Protein AF-A0A1Q9XPS4-F1 (afdb_monomer)

Solvent-accessible surface area (backbone atoms only — not comparable to full-atom values): 9742 Å² total; per-residue (Å²): 92,77,34,88,41,60,41,79,47,79,34,98,46,66,41,80,42,56,38,43,53,39,39,18,59,27,31,36,39,37,37,18,36,33,31,39,36,25,44,34,78,48,79,47,77,49,79,46,79,50,78,50,75,53,72,49,79,46,71,54,66,88,87,29,50,34,50,26,52,31,42,37,44,34,42,39,38,40,40,34,38,44,46,43,71,39,42,15,32,40,38,14,57,30,29,33,38,40,41,13,63,34,35,28,38,36,26,15,20,37,40,38,13,52,28,33,29,40,39,38,12,47,28,36,28,37,36,24,38,32,80,29,61,28,43,36,44,36,42,36,42,36,42,33,44,35,44,33,42,36,42,37,100,91,47,80,47,77,50,76,50,76,48,78,49,78,50,78,47,82,45,83,45,82,46,72,38,53,17,38,40,40,24,64,72,41,74,48,76,46,45,63,69,46,79,47,78,45,58,56,50,80,77

Radius of gyration: 30.26 Å; Cα contacts (8 Å, |Δi|>4): 617; chains: 1; bounding box: 64×31×82 Å

Nearest PDB structures (foldseek):
  7nyd-assembly1_E  TM=3.235E-01  e=6.445E-03  Homo sapiens
  7nyc-assembly1_E  TM=3.481E-01  e=3.492E-02  Homo sapiens
  8b0g-assembly1_C  TM=3.475E-01  e=5.659E-02  Homo sapiens
  8b0f-assembly1_C  TM=3.022E-01  e=5.939E-02  Homo sapiens
  8b6w-assembly1_A  TM=1.934E-01  e=2.614E-02  Pseudomonas monteilii

Sequence (203 aa):
MQAGNDINLDAGNDVQVRGAQFQSGRDINVSGRDIVLDVARGEQSYDSQQSQGKGGIVGGTSGGFKVGIGGSRGVAGEEGSQGTASAAVLNAERDVNLNARNDLNLIGTQVQAGRDIDLNAGNDLKISAAQNASESESTRRSGGGEVGFTFGSEGVGVYVSVNVGKGDLEREGQRQQEAYLYAGDRLNFTSGRDTAISGAQLS

Structure (mmCIF, N/CA/C/O backbone):
data_AF-A0A1Q9XPS4-F1
#
_entry.id   AF-A0A1Q9XPS4-F1
#
loop_
_atom_site.group_PDB
_atom_site.id
_atom_site.type_symbol
_atom_site.label_atom_id
_atom_site.label_alt_id
_atom_site.label_comp_id
_atom_site.label_asym_id
_atom_site.label_entity_id
_atom_site.label_seq_id
_atom_site.pdbx_PDB_ins_code
_atom_site.Cartn_x
_atom_site.Cartn_y
_atom_site.Cartn_z
_atom_site.occupancy
_atom_site.B_iso_or_equiv
_atom_site.auth_seq_id
_atom_site.auth_comp_id
_atom_site.auth_asym_id
_atom_site.auth_atom_id
_atom_site.pdbx_PDB_model_num
ATOM 1 N N . MET A 1 1 ? 1.184 -13.083 13.353 1.00 70.94 1 MET A N 1
ATOM 2 C CA . MET A 1 1 ? 0.540 -13.338 14.662 1.00 70.94 1 MET A CA 1
ATOM 3 C C . MET A 1 1 ? -0.620 -14.284 14.413 1.00 70.94 1 MET A C 1
ATOM 5 O O . MET A 1 1 ? -1.387 -14.035 13.493 1.00 70.94 1 MET A O 1
ATOM 9 N N . GLN A 1 2 ? -0.705 -15.374 15.174 1.00 71.88 2 GLN A N 1
ATOM 10 C CA . GLN A 1 2 ? -1.739 -16.394 15.011 1.00 71.88 2 GLN A CA 1
ATOM 11 C C . GLN A 1 2 ? -2.476 -16.576 16.338 1.00 71.88 2 GLN A C 1
ATOM 13 O O . GLN A 1 2 ? -1.828 -16.739 17.372 1.00 71.88 2 GLN A O 1
ATOM 18 N N . ALA A 1 3 ? -3.806 -16.530 16.310 1.00 76.50 3 ALA A N 1
ATOM 19 C CA . ALA A 1 3 ? -4.652 -16.747 17.479 1.00 76.50 3 ALA A CA 1
ATOM 20 C C . ALA A 1 3 ? -5.593 -17.934 17.247 1.00 76.50 3 ALA A C 1
ATOM 22 O O . ALA A 1 3 ? -6.172 -18.074 16.173 1.00 76.50 3 ALA A O 1
ATOM 23 N N . GLY A 1 4 ? -5.771 -18.776 18.271 1.00 77.06 4 GLY A N 1
ATOM 24 C CA . GLY A 1 4 ? -6.662 -19.941 18.197 1.00 77.06 4 GLY A CA 1
ATOM 25 C C . GLY A 1 4 ? -8.158 -19.600 18.184 1.00 77.06 4 GLY A C 1
ATOM 26 O O . GLY A 1 4 ? -8.957 -20.438 17.797 1.00 77.06 4 GLY A O 1
ATOM 27 N N . ASN A 1 5 ? -8.529 -18.383 18.593 1.00 90.38 5 ASN A N 1
ATOM 28 C CA . ASN A 1 5 ? -9.889 -17.850 18.495 1.00 90.38 5 ASN A CA 1
ATOM 29 C C . ASN A 1 5 ? -9.815 -16.496 17.786 1.00 90.38 5 ASN A C 1
ATOM 31 O O . ASN A 1 5 ? -9.554 -16.477 16.591 1.00 90.38 5 ASN A O 1
ATOM 35 N N . ASP A 1 6 ? -9.923 -15.378 18.502 1.00 95.06 6 ASP A N 1
ATOM 36 C CA . ASP A 1 6 ? -9.984 -14.045 17.891 1.00 95.06 6 ASP A CA 1
ATOM 37 C C . ASP A 1 6 ? -8.653 -13.291 17.973 1.00 95.06 6 ASP A C 1
ATOM 39 O O . ASP A 1 6 ? -7.859 -13.494 18.898 1.00 95.06 6 ASP A O 1
ATOM 43 N N . ILE A 1 7 ? -8.445 -12.361 17.043 1.00 95.19 7 ILE A N 1
ATOM 44 C CA . ILE A 1 7 ? -7.455 -11.286 17.165 1.00 95.19 7 ILE A CA 1
ATOM 45 C C . ILE A 1 7 ? -8.219 -9.983 17.386 1.00 95.19 7 ILE A C 1
ATOM 47 O O . ILE A 1 7 ? -8.958 -9.553 16.509 1.00 95.19 7 ILE A O 1
ATOM 51 N N . ASN A 1 8 ? -8.006 -9.337 18.533 1.00 94.44 8 ASN A N 1
ATOM 52 C CA . ASN A 1 8 ? -8.605 -8.042 18.855 1.00 94.44 8 ASN A CA 1
ATOM 53 C C . ASN A 1 8 ? -7.502 -6.988 18.997 1.00 94.44 8 ASN A C 1
ATOM 55 O O . ASN A 1 8 ? -6.626 -7.111 19.854 1.00 94.44 8 ASN A O 1
ATOM 59 N N . LEU A 1 9 ? -7.550 -5.960 18.157 1.00 92.56 9 LEU A N 1
ATOM 60 C CA . LEU A 1 9 ? -6.645 -4.815 18.158 1.00 92.56 9 LEU A CA 1
ATOM 61 C C . LEU A 1 9 ? -7.475 -3.562 18.422 1.00 92.56 9 LEU A C 1
ATOM 63 O O . LEU A 1 9 ? -8.128 -3.060 17.517 1.00 92.56 9 LEU A O 1
ATOM 67 N N . ASP A 1 10 ? -7.458 -3.066 19.654 1.00 93.19 10 ASP A N 1
ATOM 68 C CA . ASP A 1 10 ? -8.134 -1.822 20.027 1.00 93.19 10 ASP A CA 1
ATOM 69 C C . ASP A 1 10 ? -7.090 -0.761 20.378 1.00 93.19 10 ASP A C 1
ATOM 71 O O . ASP A 1 10 ? -6.380 -0.870 21.384 1.00 93.19 10 ASP A O 1
ATOM 75 N N . ALA A 1 11 ? -6.955 0.244 19.514 1.00 89.31 11 ALA A N 1
ATOM 76 C CA . ALA A 1 11 ? -6.085 1.384 19.738 1.00 89.31 11 ALA A CA 1
ATOM 77 C C . ALA A 1 11 ? -6.917 2.634 20.045 1.00 89.31 11 ALA A C 1
ATOM 79 O O . ALA A 1 11 ? -7.723 3.095 19.241 1.00 89.31 11 ALA A O 1
ATOM 80 N N . GLY A 1 12 ? -6.630 3.285 21.177 1.00 85.12 12 GLY A N 1
ATOM 81 C CA . GLY A 1 12 ? -7.214 4.595 21.492 1.00 85.12 12 GLY A CA 1
ATO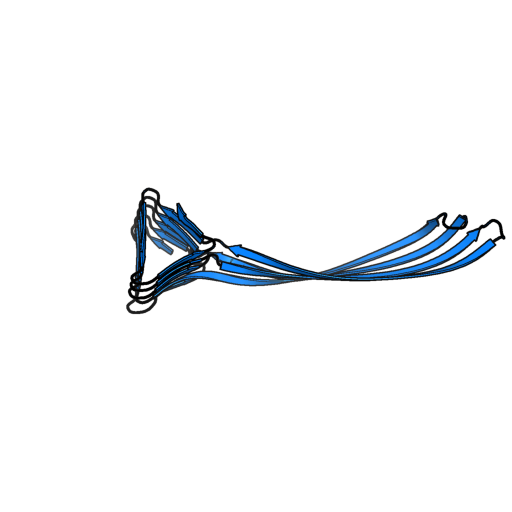M 82 C C . GLY A 1 12 ? -6.825 5.703 20.496 1.00 85.12 12 GLY A C 1
ATOM 83 O O . GLY A 1 12 ? -7.512 6.723 20.427 1.00 85.12 12 GLY A O 1
ATOM 84 N N . ASN A 1 13 ? -5.758 5.487 19.718 1.00 93.31 13 ASN A N 1
ATOM 85 C CA . ASN A 1 13 ? -5.297 6.326 18.609 1.00 93.31 13 ASN A CA 1
ATOM 86 C C . ASN A 1 13 ? -5.281 5.491 17.322 1.00 93.31 13 ASN A C 1
ATOM 88 O O . ASN A 1 13 ? -6.320 4.973 16.947 1.00 93.31 13 ASN A O 1
ATOM 92 N N . ASP A 1 14 ? -4.139 5.326 16.663 1.00 96.25 14 ASP A N 1
ATOM 93 C CA . ASP A 1 14 ? -4.086 4.800 15.297 1.00 96.25 14 ASP A CA 1
ATOM 94 C C . ASP A 1 14 ? -3.606 3.350 15.268 1.00 96.25 14 ASP A C 1
ATOM 96 O O . ASP A 1 14 ? -2.754 2.948 16.065 1.00 96.25 14 ASP A O 1
ATOM 100 N N . VAL A 1 15 ? -4.118 2.577 14.314 1.00 96.12 15 VAL A N 1
ATOM 101 C CA . VAL A 1 15 ? -3.622 1.238 13.994 1.00 96.12 15 VAL A CA 1
ATOM 102 C C . VAL A 1 15 ? -2.895 1.298 12.660 1.00 96.12 15 VAL A C 1
ATOM 104 O O . VAL A 1 15 ? -3.481 1.649 11.639 1.00 96.12 15 VAL A O 1
ATOM 107 N N . GLN A 1 16 ? -1.620 0.911 12.650 1.00 94.25 16 GLN A N 1
ATOM 108 C CA . GLN A 1 16 ? -0.841 0.778 11.424 1.00 94.25 16 GLN A CA 1
ATOM 109 C C . GLN A 1 16 ? -0.259 -0.628 11.309 1.00 94.25 16 GLN A C 1
ATOM 111 O O . GLN A 1 16 ? 0.465 -1.094 12.187 1.00 94.25 16 GLN A O 1
ATOM 116 N N . VAL A 1 17 ? -0.561 -1.289 10.196 1.00 93.06 17 VAL A N 1
ATOM 117 C CA . VAL A 1 17 ? -0.143 -2.656 9.892 1.00 93.06 17 VAL A CA 1
ATOM 118 C C . VAL A 1 17 ? 0.586 -2.633 8.559 1.00 93.06 17 VAL A C 1
ATOM 120 O O . VAL A 1 17 ? 0.008 -2.248 7.549 1.00 93.06 17 VAL A O 1
ATOM 123 N N . ARG A 1 18 ? 1.859 -3.038 8.538 1.00 92.44 18 ARG A N 1
ATOM 124 C CA . ARG A 1 18 ? 2.667 -3.068 7.310 1.00 92.44 18 ARG A CA 1
ATOM 125 C C . ARG A 1 18 ? 3.300 -4.429 7.117 1.00 92.44 18 ARG A C 1
ATOM 127 O O . ARG A 1 18 ? 4.057 -4.859 7.982 1.00 92.44 18 ARG A O 1
ATOM 134 N N . GLY A 1 19 ? 2.970 -5.105 6.017 1.00 88.94 19 GLY A N 1
ATOM 135 C CA . GLY A 1 19 ? 3.521 -6.426 5.679 1.00 88.94 19 GLY A CA 1
ATOM 136 C C . GLY A 1 19 ? 3.351 -7.509 6.751 1.00 88.94 19 GLY A C 1
ATOM 137 O O . GLY A 1 19 ? 4.033 -8.531 6.711 1.00 88.94 19 GLY A O 1
ATOM 138 N N . ALA A 1 20 ? 2.481 -7.281 7.737 1.00 92.62 20 ALA A N 1
ATOM 139 C CA . ALA A 1 20 ? 2.226 -8.222 8.812 1.00 92.62 20 ALA A CA 1
ATOM 140 C C . ALA A 1 20 ? 1.111 -9.185 8.412 1.00 92.62 20 ALA A C 1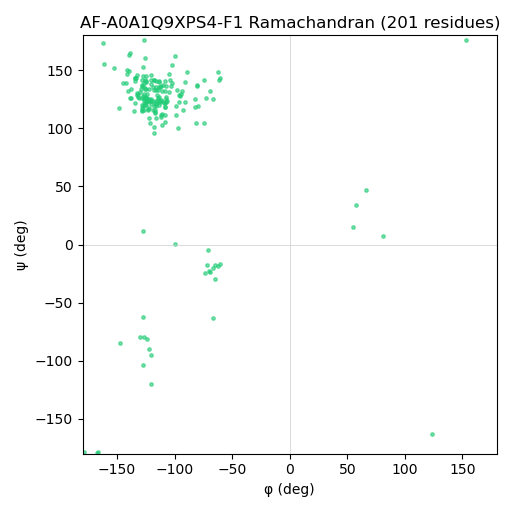
ATOM 142 O O . ALA A 1 20 ? 0.189 -8.818 7.687 1.00 92.62 20 ALA A O 1
ATOM 143 N N . GLN A 1 21 ? 1.192 -10.408 8.929 1.00 93.38 21 GLN A N 1
ATOM 144 C CA . GLN A 1 21 ? 0.197 -11.449 8.695 1.00 93.38 21 GLN A CA 1
ATOM 145 C C . GLN A 1 21 ? -0.541 -11.755 10.000 1.00 93.38 21 GLN A C 1
ATOM 147 O O . GLN A 1 21 ? 0.084 -12.105 11.014 1.00 93.38 21 GLN A O 1
ATOM 152 N N . PHE A 1 22 ? -1.861 -11.616 9.974 1.00 94.38 22 PHE A N 1
ATOM 153 C CA . PHE A 1 22 ? -2.779 -11.955 11.051 1.00 94.38 22 PHE A CA 1
ATOM 154 C C . PHE A 1 22 ? -3.621 -13.150 10.632 1.00 94.38 22 PHE A C 1
ATOM 156 O O . PHE A 1 22 ? -4.284 -13.103 9.602 1.00 94.38 22 PHE A O 1
ATOM 163 N N . GLN A 1 23 ? -3.598 -14.203 11.444 1.00 95.50 23 GLN A N 1
ATOM 164 C CA . GLN A 1 23 ? -4.431 -15.378 11.232 1.00 95.50 23 GLN A CA 1
ATOM 165 C C . GLN A 1 23 ? -5.226 -15.691 12.496 1.00 95.50 23 GLN A C 1
ATOM 167 O O . GLN A 1 23 ? -4.653 -15.913 13.565 1.00 95.50 23 GLN A O 1
ATOM 172 N N . SER A 1 24 ? -6.545 -15.706 12.367 1.00 94.94 24 SER A N 1
ATOM 173 C CA . SER A 1 24 ? -7.482 -15.973 13.451 1.00 94.94 24 SER A CA 1
ATOM 174 C C . SER A 1 24 ? -8.308 -17.214 13.136 1.00 94.94 24 SER A C 1
ATOM 176 O O . SER A 1 24 ? -8.826 -17.353 12.033 1.00 94.94 24 SER A O 1
ATOM 178 N N . GLY A 1 25 ? -8.472 -18.089 14.131 1.00 94.81 25 GLY A N 1
ATOM 179 C CA . GLY A 1 25 ? -9.378 -19.237 14.046 1.00 94.81 25 GLY A CA 1
ATOM 180 C C . GLY A 1 25 ? -10.868 -18.874 14.070 1.00 94.81 25 GLY A C 1
ATOM 181 O O . GLY A 1 25 ? -11.705 -19.767 13.955 1.00 94.81 25 GLY A O 1
ATOM 182 N N . ARG A 1 26 ? -11.215 -17.594 14.254 1.00 96.44 26 ARG A N 1
ATOM 183 C CA . ARG A 1 26 ? -12.595 -17.112 14.242 1.00 96.44 26 ARG A CA 1
ATOM 184 C C . ARG A 1 26 ? -12.689 -15.688 13.694 1.00 96.44 26 ARG A C 1
ATOM 186 O O . ARG A 1 26 ? -12.921 -15.563 12.499 1.00 96.44 26 ARG A O 1
ATOM 193 N N . ASP A 1 27 ? -12.489 -14.653 14.513 1.00 97.69 27 ASP A N 1
ATOM 194 C CA . ASP A 1 27 ? -12.658 -13.262 14.072 1.00 97.69 27 ASP A CA 1
ATOM 195 C C . ASP A 1 27 ? -11.388 -12.408 14.202 1.00 97.69 27 ASP A C 1
ATOM 197 O O . ASP A 1 27 ? -10.632 -12.510 15.174 1.00 97.69 27 ASP A O 1
ATOM 201 N N . ILE A 1 28 ? -11.199 -11.474 13.271 1.00 98.12 28 ILE A N 1
ATOM 202 C CA . ILE A 1 28 ? -10.253 -10.363 13.426 1.00 98.12 28 ILE A CA 1
ATOM 203 C C . ILE A 1 28 ? -11.051 -9.079 13.634 1.00 98.12 28 ILE A C 1
ATOM 205 O O . ILE A 1 28 ? -11.780 -8.655 12.745 1.00 98.12 28 ILE A O 1
ATOM 209 N N . ASN A 1 29 ? -10.872 -8.428 14.780 1.00 97.62 29 ASN A N 1
ATOM 210 C CA . ASN A 1 29 ? -11.493 -7.146 15.096 1.00 97.62 29 ASN A CA 1
ATOM 211 C C . ASN A 1 29 ? -10.408 -6.089 15.295 1.00 97.62 29 ASN A C 1
ATOM 213 O O . ASN A 1 29 ? -9.548 -6.227 16.167 1.00 97.62 29 ASN A O 1
ATOM 217 N N . VAL A 1 30 ? -10.454 -5.022 14.504 1.00 97.62 30 VAL A N 1
ATOM 218 C CA . VAL A 1 30 ? -9.529 -3.892 14.602 1.00 97.62 30 VAL A CA 1
ATOM 219 C C . VAL A 1 30 ? -10.328 -2.614 14.795 1.00 97.62 30 VAL A C 1
ATOM 221 O O . VAL A 1 30 ? -11.181 -2.291 13.975 1.00 97.62 30 VAL A O 1
ATOM 224 N N . SER A 1 31 ? -10.023 -1.872 15.852 1.00 97.81 31 SER A N 1
ATOM 225 C CA . SER A 1 31 ? -10.658 -0.604 16.193 1.00 97.81 31 SER A CA 1
ATOM 226 C C . SER A 1 31 ? -9.600 0.468 16.437 1.00 97.81 31 SER A C 1
ATOM 228 O O . SER A 1 31 ? -8.591 0.224 17.100 1.00 97.81 31 SER A O 1
ATOM 230 N N . GLY A 1 32 ? -9.829 1.663 15.895 1.00 97.19 32 GLY A N 1
ATOM 231 C CA . GLY A 1 32 ? -8.895 2.782 15.995 1.00 97.19 32 GLY A CA 1
ATOM 232 C C . GLY A 1 32 ? -9.537 4.133 15.688 1.00 97.19 32 GLY A C 1
ATOM 233 O O . GLY A 1 32 ? -10.692 4.232 15.278 1.00 97.19 32 GLY A O 1
ATOM 234 N N . ARG A 1 33 ? -8.789 5.217 15.895 1.00 97.69 33 ARG A N 1
ATOM 235 C CA . ARG A 1 33 ? -9.071 6.524 15.293 1.00 97.69 33 ARG A CA 1
ATOM 236 C C . ARG A 1 33 ? -8.873 6.415 13.785 1.00 97.69 33 ARG A C 1
ATOM 238 O O . ARG A 1 33 ? -9.853 6.509 13.060 1.00 97.69 33 ARG A O 1
ATOM 245 N N . ASP A 1 34 ? -7.649 6.126 13.364 1.00 98.06 34 ASP A N 1
ATOM 246 C CA . ASP A 1 34 ? -7.285 5.847 11.979 1.00 98.06 34 ASP A CA 1
ATOM 247 C C . ASP A 1 34 ? -6.784 4.405 11.864 1.00 98.06 34 ASP A C 1
ATOM 249 O O . ASP A 1 34 ? -6.074 3.918 12.748 1.00 98.06 34 ASP A O 1
ATOM 253 N N . ILE A 1 35 ? -7.142 3.713 10.785 1.00 98.19 35 ILE A N 1
ATOM 254 C CA . ILE A 1 35 ? -6.650 2.363 10.503 1.00 98.19 35 ILE A CA 1
ATOM 255 C C . ILE A 1 35 ? -5.973 2.370 9.135 1.00 98.19 35 ILE A C 1
ATOM 257 O O . ILE A 1 35 ? -6.579 2.719 8.124 1.00 98.19 35 ILE A O 1
ATOM 261 N N . VAL A 1 36 ? -4.709 1.956 9.101 1.00 97.50 36 VAL A N 1
ATOM 262 C CA . VAL A 1 36 ? -3.918 1.835 7.875 1.00 97.50 36 VAL A CA 1
ATOM 263 C C . VAL A 1 36 ? -3.336 0.434 7.787 1.00 97.50 36 VAL A C 1
ATOM 265 O O . VAL A 1 36 ? -2.482 0.059 8.592 1.00 97.50 36 VAL A O 1
ATOM 268 N N . LEU A 1 37 ? -3.758 -0.324 6.781 1.00 96.12 37 LEU A N 1
ATOM 269 C CA . LEU A 1 37 ? -3.097 -1.554 6.372 1.00 96.12 37 LEU A CA 1
ATOM 270 C C . LEU A 1 37 ? -2.371 -1.259 5.054 1.00 96.12 37 LEU A C 1
ATOM 272 O O . LEU A 1 37 ? -2.984 -0.801 4.091 1.00 96.12 37 LEU A O 1
ATOM 276 N N . ASP A 1 38 ? -1.065 -1.490 5.016 1.00 93.38 38 ASP A N 1
ATOM 277 C CA . ASP A 1 38 ? -0.197 -1.125 3.892 1.00 93.38 38 ASP A CA 1
ATOM 278 C C . ASP A 1 38 ? 0.812 -2.245 3.597 1.00 93.38 38 ASP A C 1
ATOM 280 O O . ASP A 1 38 ? 1.046 -3.160 4.399 1.00 93.38 38 ASP A O 1
ATOM 284 N N . VAL A 1 39 ? 1.432 -2.175 2.428 1.00 90.00 39 VAL A N 1
ATOM 285 C CA . VAL A 1 39 ? 2.539 -3.046 2.058 1.00 90.00 39 VAL A CA 1
ATOM 286 C C . VAL A 1 39 ? 3.815 -2.628 2.794 1.00 90.00 39 VAL A C 1
ATOM 288 O O . VAL A 1 39 ? 4.121 -1.445 2.949 1.00 90.00 39 VAL A O 1
ATOM 291 N N . ALA A 1 40 ? 4.618 -3.597 3.223 1.00 87.88 40 ALA A N 1
ATOM 292 C CA . ALA A 1 40 ? 6.003 -3.334 3.591 1.00 87.88 40 ALA A CA 1
ATOM 293 C C . ALA A 1 40 ? 6.842 -3.251 2.310 1.00 87.88 40 ALA A C 1
ATOM 295 O O . ALA A 1 40 ? 6.896 -4.218 1.553 1.00 87.88 40 ALA A O 1
ATOM 296 N N . ARG A 1 41 ? 7.472 -2.096 2.066 1.00 84.62 41 ARG A N 1
ATOM 297 C CA . ARG A 1 41 ? 8.306 -1.850 0.881 1.00 84.62 41 ARG A CA 1
ATOM 298 C C . ARG A 1 41 ? 9.770 -2.141 1.195 1.00 84.62 41 ARG A C 1
ATOM 300 O O . ARG A 1 41 ? 10.295 -1.625 2.179 1.00 84.62 41 ARG A O 1
ATOM 307 N N . GLY A 1 42 ? 10.411 -2.941 0.354 1.00 73.19 42 GLY A N 1
ATOM 308 C CA . GLY A 1 42 ? 11.856 -3.150 0.341 1.00 73.19 42 GLY A CA 1
ATOM 309 C C . GLY A 1 42 ? 12.408 -2.860 -1.048 1.00 73.19 42 GLY A C 1
ATOM 310 O O . GLY A 1 42 ? 11.746 -3.146 -2.040 1.00 73.19 42 GLY A O 1
ATOM 311 N N . GLU A 1 43 ? 13.610 -2.311 -1.133 1.00 72.12 43 GLU A N 1
ATOM 312 C CA . GLU A 1 43 ? 14.285 -2.030 -2.400 1.00 72.12 43 GLU A CA 1
ATOM 313 C C . GLU A 1 43 ? 15.543 -2.893 -2.491 1.00 72.12 43 GLU A C 1
ATOM 315 O O . GLU A 1 43 ? 16.333 -2.942 -1.546 1.00 72.12 43 GLU A O 1
ATOM 320 N N . GLN A 1 44 ? 15.709 -3.611 -3.602 1.00 70.62 44 GLN A N 1
ATOM 321 C CA . GLN A 1 44 ? 16.898 -4.418 -3.858 1.00 70.62 44 GLN A CA 1
ATOM 322 C C . GLN A 1 44 ? 17.548 -3.977 -5.169 1.00 70.62 44 GLN A C 1
ATOM 324 O O . GLN A 1 44 ? 16.953 -4.118 -6.237 1.00 70.62 44 GLN A O 1
ATOM 329 N N . SER A 1 45 ? 18.767 -3.449 -5.075 1.00 73.25 45 SER A N 1
ATOM 330 C CA . SER A 1 45 ? 19.570 -3.031 -6.227 1.00 73.25 45 SER A CA 1
ATOM 331 C C . SER A 1 45 ? 20.453 -4.180 -6.719 1.00 73.25 45 SER A C 1
ATOM 333 O O . SER A 1 45 ? 21.024 -4.917 -5.910 1.00 73.25 45 SER A O 1
ATOM 335 N N . TYR A 1 46 ? 20.584 -4.325 -8.035 1.00 72.06 46 TYR A N 1
ATOM 336 C CA . TYR A 1 46 ? 21.505 -5.255 -8.684 1.00 72.06 46 TYR A CA 1
ATOM 337 C C . TYR A 1 46 ? 22.354 -4.524 -9.729 1.00 72.06 46 TYR A C 1
ATOM 339 O O . TYR A 1 46 ? 21.862 -3.655 -10.443 1.00 72.06 46 TYR A O 1
ATOM 347 N N . ASP A 1 47 ? 23.629 -4.905 -9.801 1.00 80.75 47 ASP A N 1
ATOM 348 C CA . ASP A 1 47 ? 24.591 -4.468 -10.816 1.00 80.75 47 ASP A CA 1
ATOM 349 C C . ASP A 1 47 ? 25.172 -5.716 -11.488 1.00 80.75 47 ASP A C 1
ATOM 351 O O . ASP A 1 47 ? 25.634 -6.646 -10.815 1.00 80.75 47 ASP A O 1
ATOM 355 N N . SER A 1 48 ? 25.116 -5.764 -12.816 1.00 78.88 48 SER A N 1
ATOM 356 C CA . SER A 1 48 ? 25.692 -6.840 -13.614 1.00 78.88 48 SER A CA 1
ATOM 357 C C . SER A 1 48 ? 26.514 -6.279 -14.760 1.00 78.88 48 SER A C 1
ATOM 359 O O . SER A 1 48 ? 26.025 -5.506 -15.581 1.00 78.88 48 SER A O 1
ATOM 361 N N . GLN A 1 49 ? 27.765 -6.725 -14.862 1.00 81.81 49 GLN A N 1
ATOM 362 C CA . GLN A 1 49 ? 28.667 -6.341 -15.942 1.00 81.81 49 GLN A CA 1
ATOM 363 C C . GLN A 1 49 ? 29.142 -7.581 -16.691 1.00 81.81 49 GLN A C 1
ATOM 365 O O . GLN A 1 49 ? 29.836 -8.442 -16.145 1.00 81.81 49 GLN A O 1
ATOM 370 N N . GLN A 1 50 ? 28.805 -7.663 -17.977 1.00 77.50 50 GLN A N 1
ATOM 371 C CA . GLN A 1 50 ? 29.227 -8.748 -18.853 1.00 77.50 50 GLN A CA 1
ATOM 372 C C . GLN A 1 50 ? 30.124 -8.219 -19.975 1.00 77.50 50 GLN A C 1
ATOM 374 O O . GLN A 1 50 ? 29.734 -7.359 -20.767 1.00 77.50 50 GLN A O 1
ATOM 379 N N . SER A 1 51 ? 31.335 -8.775 -20.083 1.00 82.00 51 SER A N 1
ATOM 380 C CA . SER A 1 51 ? 32.252 -8.496 -21.192 1.00 82.00 51 SER A CA 1
ATOM 381 C C . SER A 1 51 ? 32.344 -9.701 -22.123 1.00 82.00 51 SER A C 1
ATOM 383 O O . SER A 1 51 ? 32.617 -10.815 -21.682 1.00 82.00 51 SER A O 1
ATOM 385 N N . GLN A 1 52 ? 32.124 -9.471 -23.417 1.00 77.56 52 GLN A N 1
ATOM 386 C CA . GLN A 1 52 ? 32.235 -10.483 -24.466 1.00 77.56 52 GLN A CA 1
ATOM 387 C C . GLN A 1 52 ? 33.210 -10.004 -25.541 1.00 77.56 52 GLN A C 1
ATOM 389 O O . GLN A 1 52 ? 33.145 -8.859 -25.994 1.00 77.56 52 GLN A O 1
ATOM 394 N N . GLY A 1 53 ? 34.115 -10.886 -25.960 1.00 78.94 53 GLY A N 1
ATOM 395 C CA . GLY A 1 53 ? 35.084 -10.625 -27.022 1.00 78.94 53 GLY A CA 1
ATOM 396 C C . GLY A 1 53 ? 35.009 -11.699 -28.097 1.00 78.94 53 GLY A C 1
ATOM 397 O O . GLY A 1 53 ? 34.932 -12.885 -27.783 1.00 78.94 53 GLY A O 1
ATOM 398 N N . LYS A 1 54 ? 35.027 -11.290 -29.366 1.00 75.69 54 LYS A N 1
ATOM 399 C CA . LYS A 1 54 ? 35.071 -12.199 -30.517 1.00 75.69 54 LYS A CA 1
ATOM 400 C C . LYS A 1 54 ? 36.153 -11.732 -31.483 1.00 75.69 54 LYS A C 1
ATOM 402 O O . LYS A 1 54 ? 36.176 -10.559 -31.854 1.00 75.69 54 LYS A O 1
ATOM 407 N N . GLY A 1 55 ? 37.029 -12.646 -31.886 1.00 73.12 55 GLY A N 1
ATOM 408 C CA . GLY A 1 55 ? 38.038 -12.432 -32.924 1.00 73.12 55 GLY A CA 1
ATOM 409 C C . GLY A 1 55 ? 37.911 -13.502 -34.001 1.00 73.12 55 GLY A C 1
ATOM 410 O O . GLY A 1 55 ? 37.618 -14.655 -33.684 1.00 73.12 55 GLY A O 1
ATOM 411 N N . GLY A 1 56 ? 38.088 -13.125 -35.265 1.00 76.69 56 GLY A N 1
ATOM 412 C CA . GLY A 1 56 ? 37.947 -14.062 -36.375 1.00 76.69 56 GLY A CA 1
ATOM 413 C C . GLY A 1 56 ? 38.208 -13.448 -37.745 1.00 76.69 56 GLY A C 1
ATOM 414 O O . GLY A 1 56 ? 38.555 -12.273 -37.874 1.00 76.69 56 GLY A O 1
ATOM 415 N N . ILE A 1 57 ? 38.044 -14.282 -38.770 1.00 74.50 57 ILE A N 1
ATOM 416 C CA . ILE A 1 57 ? 38.087 -13.868 -40.172 1.00 74.50 57 ILE A CA 1
ATOM 417 C C . ILE A 1 57 ? 36.709 -13.309 -40.526 1.00 74.50 57 ILE A C 1
ATOM 419 O O . ILE A 1 57 ? 35.697 -13.984 -40.334 1.00 74.50 57 ILE A O 1
ATOM 423 N N . VAL A 1 58 ? 36.671 -12.079 -41.026 1.00 67.75 58 VAL A N 1
ATOM 424 C CA . VAL A 1 58 ? 35.447 -11.394 -41.447 1.00 67.75 58 VAL A CA 1
ATOM 425 C C . VAL A 1 58 ? 35.455 -11.326 -42.972 1.00 67.75 58 VAL A C 1
ATOM 427 O O . VAL A 1 58 ? 36.472 -11.003 -43.588 1.00 67.75 58 VAL A O 1
ATOM 430 N N . GLY A 1 59 ? 34.337 -11.692 -43.596 1.00 65.81 59 GLY A N 1
ATOM 431 C CA . GLY A 1 59 ? 34.197 -11.714 -45.049 1.00 65.81 59 GLY A CA 1
ATOM 432 C C . GLY A 1 59 ? 32.833 -11.195 -45.482 1.00 65.81 59 GLY A C 1
ATOM 433 O O . GLY A 1 59 ? 31.845 -11.325 -44.761 1.00 65.81 59 GLY A O 1
ATOM 434 N N . GLY A 1 60 ? 32.764 -10.585 -46.662 1.00 71.56 60 GLY A N 1
ATOM 435 C CA . GLY A 1 60 ? 31.506 -10.106 -47.233 1.00 71.56 60 GLY A CA 1
ATOM 436 C C . GLY A 1 60 ? 31.632 -9.746 -48.710 1.00 71.56 60 GLY A C 1
ATOM 437 O O . GLY A 1 60 ? 32.693 -9.906 -49.306 1.00 71.56 60 GLY A O 1
ATOM 438 N N . THR A 1 61 ? 30.536 -9.277 -49.306 1.00 64.38 61 THR A N 1
ATOM 439 C CA . THR A 1 61 ? 30.409 -9.151 -50.773 1.00 64.38 61 THR A CA 1
ATOM 440 C C . THR A 1 61 ? 29.970 -7.761 -51.261 1.00 64.38 61 THR A C 1
ATOM 442 O O . THR A 1 61 ? 29.638 -7.584 -52.430 1.00 64.38 61 THR A O 1
ATOM 445 N N . SER A 1 62 ? 29.961 -6.741 -50.394 1.00 56.22 62 SER A N 1
ATOM 446 C CA . SER A 1 62 ? 29.559 -5.375 -50.765 1.00 56.22 62 SER A CA 1
ATOM 447 C C . SER A 1 62 ? 30.645 -4.674 -51.603 1.00 56.22 62 SER A C 1
ATOM 449 O O . SER A 1 62 ? 31.649 -4.240 -51.040 1.00 56.22 62 SER A O 1
ATOM 451 N N . GLY A 1 63 ? 30.441 -4.546 -52.920 1.00 61.31 63 GLY A N 1
ATOM 452 C CA . GLY A 1 63 ? 31.347 -3.828 -53.839 1.00 61.31 63 GLY A CA 1
ATOM 453 C C . GLY A 1 63 ? 32.581 -4.613 -54.319 1.00 61.31 63 GLY A C 1
ATOM 454 O O . GLY A 1 63 ? 33.443 -4.038 -54.973 1.00 61.31 63 GLY A O 1
ATOM 455 N N . GLY A 1 64 ? 32.674 -5.909 -53.999 1.00 70.50 64 GLY A N 1
ATOM 456 C CA . GLY A 1 64 ? 33.816 -6.791 -54.282 1.00 70.50 64 GLY A CA 1
ATOM 457 C C . GLY 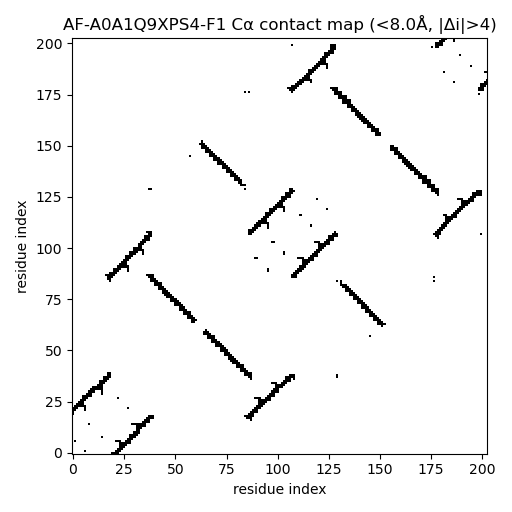A 1 64 ? 33.900 -7.944 -53.270 1.00 70.50 64 GLY A C 1
ATOM 458 O O . GLY A 1 64 ? 33.108 -7.996 -52.326 1.00 70.50 64 GLY A O 1
ATOM 459 N N . PHE A 1 65 ? 34.843 -8.874 -53.448 1.00 80.56 65 PHE A N 1
ATOM 460 C CA . PHE A 1 65 ? 35.144 -9.917 -52.456 1.00 80.56 65 PHE A CA 1
ATOM 461 C C . PHE A 1 65 ? 36.079 -9.335 -51.390 1.00 80.56 65 PHE A C 1
ATOM 463 O O . PHE A 1 65 ? 37.180 -8.914 -51.729 1.00 80.56 65 PHE A O 1
ATOM 470 N N . LYS A 1 66 ? 35.662 -9.281 -50.117 1.00 79.38 66 LYS A N 1
ATOM 471 C CA . LYS A 1 66 ? 36.503 -8.789 -49.007 1.00 79.38 66 LYS A CA 1
ATOM 472 C C . LYS A 1 66 ? 36.845 -9.905 -48.026 1.00 79.38 66 LYS A C 1
ATOM 474 O O . LYS A 1 66 ? 35.965 -10.677 -47.644 1.00 79.38 66 LYS A O 1
ATOM 479 N N . VAL A 1 67 ? 38.113 -9.964 -47.620 1.00 81.69 67 VAL A N 1
ATOM 480 C CA . VAL A 1 67 ? 38.622 -10.871 -46.582 1.00 81.69 67 VAL A CA 1
ATOM 481 C C . VAL A 1 67 ? 39.513 -10.078 -45.641 1.00 81.69 67 VAL A C 1
ATOM 483 O O . VAL A 1 67 ? 40.513 -9.497 -46.068 1.00 81.69 67 VAL A O 1
ATOM 486 N N . GLY A 1 68 ? 39.161 -10.080 -44.361 1.00 80.56 68 GLY A N 1
ATOM 487 C CA . GLY A 1 68 ? 39.903 -9.384 -43.322 1.00 80.56 68 GLY A CA 1
ATOM 488 C C . GLY A 1 68 ? 39.999 -10.188 -42.036 1.00 80.56 68 GLY A C 1
ATOM 489 O O . GLY A 1 68 ? 39.256 -11.145 -41.810 1.00 80.56 68 GLY A O 1
ATOM 490 N N . ILE A 1 69 ? 40.936 -9.787 -41.184 1.00 80.00 69 ILE A N 1
ATOM 491 C CA . ILE A 1 69 ? 40.998 -10.240 -39.796 1.00 80.00 69 ILE A CA 1
ATOM 492 C C . ILE A 1 69 ? 40.503 -9.108 -38.904 1.00 80.00 69 ILE A C 1
ATOM 494 O O . ILE A 1 69 ? 40.904 -7.951 -39.052 1.00 80.00 69 ILE A O 1
ATOM 498 N N . GLY A 1 70 ? 39.597 -9.444 -37.993 1.00 80.81 70 GLY A N 1
ATOM 499 C CA . GLY A 1 70 ? 38.925 -8.462 -37.159 1.00 80.81 70 GLY A CA 1
ATOM 500 C C . GLY A 1 70 ? 38.719 -8.957 -35.740 1.00 80.81 70 GLY A C 1
ATOM 501 O O . GLY A 1 70 ? 38.512 -10.146 -35.483 1.00 80.81 70 GLY A O 1
ATOM 502 N N . GLY A 1 71 ? 38.783 -8.014 -34.807 1.00 82.44 71 GLY A N 1
ATOM 503 C CA . GLY A 1 71 ? 38.496 -8.230 -33.398 1.00 82.44 71 GLY A CA 1
ATOM 504 C C . GLY A 1 71 ? 37.418 -7.265 -32.930 1.00 82.44 71 GLY A C 1
ATOM 505 O O . GLY A 1 71 ? 37.411 -6.093 -33.305 1.00 82.44 71 GLY A O 1
ATOM 506 N N . SER A 1 72 ? 36.511 -7.753 -32.092 1.00 83.19 72 SER A N 1
ATOM 507 C CA . SER A 1 72 ? 35.457 -6.947 -31.480 1.00 83.19 72 SER A CA 1
ATOM 508 C C . SER A 1 72 ? 35.351 -7.238 -29.989 1.00 83.19 72 SER A C 1
ATOM 510 O O . SER A 1 72 ? 35.519 -8.379 -29.545 1.00 83.19 72 SER A O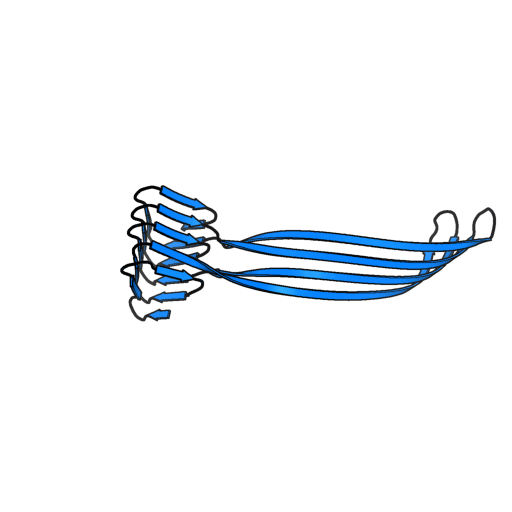 1
ATOM 512 N N . ARG A 1 73 ? 35.067 -6.194 -29.211 1.00 85.50 73 ARG A N 1
ATOM 513 C CA . ARG A 1 73 ? 34.815 -6.274 -27.775 1.00 85.50 73 ARG A CA 1
ATOM 514 C C . ARG A 1 73 ? 33.564 -5.480 -27.424 1.00 85.50 73 ARG A C 1
ATOM 516 O O . ARG A 1 73 ? 33.427 -4.316 -27.793 1.00 85.50 73 ARG A O 1
ATOM 523 N N . GLY A 1 74 ? 32.655 -6.131 -26.711 1.00 85.19 74 GLY A N 1
ATOM 524 C CA . GLY A 1 74 ? 31.442 -5.538 -26.166 1.00 85.19 74 GLY A CA 1
ATOM 525 C C . GLY A 1 74 ? 31.435 -5.614 -24.645 1.00 85.19 74 GLY A C 1
ATOM 526 O O . GLY A 1 74 ? 31.877 -6.607 -24.061 1.00 85.19 74 GLY A O 1
ATOM 527 N N . VAL A 1 75 ? 30.938 -4.560 -24.012 1.00 85.00 75 VAL A N 1
ATOM 528 C CA . VAL A 1 75 ? 30.614 -4.500 -22.588 1.00 85.00 75 VAL A CA 1
ATOM 529 C C . VAL A 1 75 ? 29.139 -4.136 -22.477 1.00 85.00 75 VAL A C 1
ATOM 531 O O . VAL A 1 75 ? 28.696 -3.146 -23.064 1.00 85.00 75 VAL A O 1
ATOM 534 N N . ALA A 1 76 ? 28.386 -4.958 -21.761 1.00 84.31 76 ALA A N 1
ATOM 535 C CA . ALA A 1 76 ? 27.015 -4.673 -21.372 1.00 84.31 76 ALA A CA 1
ATOM 536 C C . ALA A 1 76 ? 26.972 -4.541 -19.847 1.00 84.31 76 ALA A C 1
ATOM 538 O O . ALA A 1 76 ? 27.465 -5.430 -19.152 1.00 84.31 76 ALA A O 1
ATOM 539 N N . GLY A 1 77 ? 26.443 -3.420 -19.370 1.00 81.06 77 GLY A N 1
ATOM 540 C CA . GLY A 1 77 ? 26.108 -3.180 -17.974 1.00 81.06 77 GLY A CA 1
ATOM 541 C C . GLY A 1 77 ? 24.593 -3.146 -17.822 1.00 81.06 77 GLY A C 1
ATOM 542 O O . GLY A 1 77 ? 23.899 -2.575 -18.667 1.00 81.06 77 GLY A O 1
ATOM 543 N N . GLU A 1 78 ? 24.087 -3.777 -16.776 1.00 78.50 78 GLU A N 1
ATOM 544 C CA . GLU A 1 78 ? 22.692 -3.692 -16.369 1.00 78.50 78 GLU A CA 1
ATOM 545 C C . GLU A 1 78 ? 22.662 -3.323 -14.892 1.00 78.50 78 GLU A C 1
ATOM 547 O O . GLU A 1 78 ? 23.133 -4.084 -14.045 1.00 78.50 78 GLU A O 1
ATOM 552 N N . GLU A 1 79 ? 22.129 -2.141 -14.615 1.00 77.31 79 GLU A N 1
ATOM 553 C CA . GLU A 1 79 ? 21.863 -1.652 -13.271 1.00 77.31 79 GLU A CA 1
ATOM 554 C C . GLU A 1 79 ? 20.347 -1.582 -13.106 1.00 77.31 79 GLU A C 1
ATOM 556 O O . GLU A 1 79 ? 19.615 -1.171 -14.009 1.00 77.31 79 GLU A O 1
ATOM 561 N N . GLY A 1 80 ? 19.833 -2.020 -11.967 1.00 74.56 80 GLY A N 1
ATOM 562 C CA . GLY A 1 80 ? 18.408 -1.910 -11.711 1.00 74.56 80 GLY A CA 1
ATOM 563 C C . GLY A 1 80 ? 18.069 -2.021 -10.243 1.00 74.56 80 GLY A C 1
ATOM 564 O O . GLY A 1 80 ? 18.800 -2.620 -9.454 1.00 74.56 80 GLY A O 1
ATOM 565 N N . SER A 1 81 ? 16.930 -1.450 -9.877 1.00 69.44 81 SER A N 1
ATOM 566 C CA . SER A 1 81 ? 16.313 -1.629 -8.573 1.00 69.44 81 SER A CA 1
ATOM 567 C C . SER A 1 81 ? 14.972 -2.330 -8.746 1.00 69.44 81 SER A C 1
ATOM 569 O O . SER A 1 81 ? 14.155 -2.016 -9.619 1.00 69.44 81 SER A O 1
ATOM 571 N N . GLN A 1 82 ? 14.740 -3.343 -7.918 1.00 66.50 82 GLN A N 1
ATOM 572 C CA . GLN A 1 82 ? 13.446 -3.993 -7.834 1.00 66.50 82 GLN A CA 1
ATOM 573 C C . GLN A 1 82 ? 12.815 -3.670 -6.483 1.00 66.50 82 GLN A C 1
ATOM 575 O O . GLN A 1 82 ? 13.280 -4.123 -5.435 1.00 66.50 82 GLN A O 1
ATOM 580 N N . GLY A 1 83 ? 11.726 -2.901 -6.516 1.00 67.06 83 GLY A N 1
ATOM 581 C CA . GLY A 1 83 ? 10.828 -2.758 -5.381 1.00 67.06 83 GLY A CA 1
ATOM 582 C C . GLY A 1 83 ? 10.118 -4.082 -5.097 1.00 67.06 83 GLY A C 1
ATOM 583 O O . GLY A 1 83 ? 9.475 -4.668 -5.970 1.00 67.06 83 GLY A O 1
ATOM 584 N N . THR A 1 84 ? 10.235 -4.555 -3.863 1.00 70.44 84 THR A N 1
ATOM 585 C CA . THR A 1 84 ? 9.430 -5.639 -3.299 1.00 70.44 84 THR A CA 1
ATOM 586 C C . THR A 1 84 ? 8.372 -5.033 -2.384 1.00 70.44 84 THR A C 1
ATOM 588 O O . THR A 1 84 ? 8.664 -4.134 -1.596 1.00 70.44 84 THR A O 1
ATOM 591 N N . ALA A 1 85 ? 7.138 -5.522 -2.486 1.00 76.69 85 ALA A N 1
ATOM 592 C CA . ALA A 1 85 ? 6.068 -5.207 -1.549 1.00 76.69 85 ALA A CA 1
ATOM 593 C C . ALA A 1 85 ? 5.565 -6.494 -0.912 1.00 76.69 85 ALA A C 1
ATOM 595 O O . ALA A 1 85 ? 5.110 -7.400 -1.607 1.00 76.69 85 ALA A O 1
ATOM 596 N N . SER A 1 86 ? 5.605 -6.544 0.413 1.00 86.25 86 SER A N 1
ATOM 597 C CA . SER A 1 86 ? 4.938 -7.583 1.189 1.00 86.25 86 SER A CA 1
ATOM 598 C C . SER A 1 86 ? 3.613 -7.029 1.688 1.00 86.25 86 SER A C 1
ATOM 600 O O . SER A 1 86 ? 3.602 -6.122 2.521 1.00 86.25 86 SER A O 1
ATOM 602 N N . ALA A 1 87 ? 2.501 -7.548 1.173 1.00 88.38 87 ALA A N 1
ATOM 603 C CA . ALA A 1 87 ? 1.162 -7.148 1.595 1.00 88.38 87 ALA A CA 1
ATOM 604 C C . ALA A 1 87 ? 0.929 -7.423 3.087 1.00 88.38 87 ALA A C 1
ATOM 606 O O . ALA A 1 87 ? 1.380 -8.440 3.618 1.00 88.38 87 ALA A O 1
ATOM 607 N N . ALA A 1 88 ? 0.203 -6.532 3.767 1.00 93.00 88 ALA A N 1
ATOM 608 C CA . ALA A 1 88 ? -0.434 -6.910 5.023 1.00 93.00 88 ALA A CA 1
ATOM 609 C C . ALA A 1 88 ? -1.564 -7.905 4.719 1.00 93.00 88 ALA A C 1
ATOM 611 O O . ALA A 1 88 ? -2.365 -7.658 3.814 1.00 93.00 88 ALA A O 1
ATOM 612 N N . VAL A 1 89 ? -1.606 -9.013 5.460 1.00 95.38 89 VAL A N 1
ATOM 613 C CA . VAL A 1 89 ? -2.567 -10.105 5.264 1.00 95.38 89 VAL A CA 1
ATOM 614 C C . VAL A 1 89 ? -3.392 -10.294 6.527 1.00 95.38 89 VAL A C 1
ATOM 616 O O . VAL A 1 89 ? -2.834 -10.509 7.603 1.00 95.38 89 VAL A O 1
ATOM 619 N N . LEU A 1 90 ? -4.712 -10.243 6.402 1.00 96.88 90 LEU A N 1
ATOM 620 C CA . LEU A 1 90 ? -5.659 -10.591 7.457 1.00 96.88 90 LEU A CA 1
ATOM 621 C C . LEU A 1 90 ? -6.460 -11.797 6.985 1.00 96.88 90 LEU A C 1
ATOM 623 O O . LEU A 1 90 ? -7.120 -11.721 5.957 1.00 96.88 90 LEU A O 1
ATOM 627 N N . ASN A 1 91 ? -6.405 -12.895 7.730 1.00 97.25 91 ASN A N 1
ATOM 628 C CA . ASN A 1 91 ? -7.171 -14.097 7.439 1.00 97.25 91 ASN A CA 1
ATOM 629 C C . ASN A 1 91 ? -7.949 -14.539 8.683 1.00 97.25 91 ASN A C 1
ATOM 631 O O . ASN A 1 91 ? -7.348 -14.890 9.705 1.00 97.25 91 ASN A O 1
ATOM 635 N N . ALA A 1 92 ? -9.273 -14.500 8.595 1.00 97.25 92 ALA A N 1
ATOM 636 C CA . ALA A 1 92 ? -10.184 -14.966 9.627 1.00 97.25 92 ALA A CA 1
ATOM 637 C C . ALA A 1 92 ? -11.036 -16.119 9.087 1.00 97.25 92 ALA A C 1
ATOM 639 O O . ALA A 1 92 ? -11.630 -16.016 8.015 1.00 97.25 92 ALA A O 1
ATOM 640 N N . GLU A 1 93 ? -11.161 -17.202 9.852 1.00 97.19 93 GLU A N 1
ATOM 641 C CA . GLU A 1 93 ? -12.043 -18.322 9.484 1.00 97.19 93 GLU A CA 1
ATOM 642 C C . GLU A 1 93 ? -13.529 -17.924 9.461 1.00 97.19 93 GLU A C 1
ATOM 644 O O . GLU A 1 93 ? -14.353 -18.628 8.879 1.00 97.19 93 GLU A O 1
ATOM 649 N N . ARG A 1 94 ? -13.891 -16.803 10.097 1.00 97.56 94 ARG A N 1
ATOM 650 C CA . ARG A 1 94 ? -15.263 -16.317 10.175 1.00 97.56 94 ARG A CA 1
ATOM 651 C C . ARG A 1 94 ? -15.381 -14.869 9.712 1.00 97.56 94 ARG A C 1
ATOM 653 O O . ARG A 1 94 ? -15.751 -14.678 8.562 1.00 97.56 94 ARG A O 1
ATOM 660 N N . ASP A 1 95 ? -15.044 -13.887 10.547 1.00 98.31 95 ASP A N 1
ATOM 661 C CA . ASP A 1 95 ? -15.331 -12.477 10.247 1.00 98.31 95 ASP A CA 1
ATOM 662 C C . ASP A 1 95 ? -14.096 -11.573 10.365 1.00 98.31 95 ASP A C 1
ATOM 664 O O . ASP A 1 95 ? -13.254 -11.754 11.251 1.00 98.31 95 ASP A O 1
ATOM 668 N N . VAL A 1 96 ? -13.999 -10.555 9.507 1.00 98.44 96 VAL A N 1
ATOM 669 C CA . VAL A 1 96 ? -13.038 -9.451 9.664 1.00 98.44 96 VAL A CA 1
ATOM 670 C C . VAL A 1 96 ? -13.792 -8.138 9.830 1.00 98.44 96 VAL A C 1
ATOM 672 O O . VAL A 1 96 ? -14.484 -7.700 8.920 1.00 98.44 96 VAL A O 1
ATOM 675 N N . ASN A 1 97 ? -13.590 -7.469 10.963 1.00 98.25 97 ASN A N 1
ATOM 676 C CA . ASN A 1 97 ? -14.216 -6.194 11.299 1.00 98.25 97 ASN A CA 1
ATOM 677 C C . ASN A 1 97 ? -13.146 -5.105 11.458 1.00 98.25 97 ASN A C 1
ATOM 679 O O . ASN A 1 97 ? -12.357 -5.150 12.406 1.00 98.25 97 ASN A O 1
ATOM 683 N N . LEU A 1 98 ? -13.124 -4.110 10.568 1.00 98.31 98 LEU A N 1
ATOM 684 C CA . LEU A 1 98 ? -12.237 -2.944 10.657 1.00 98.31 98 LEU A CA 1
ATOM 685 C C . LEU A 1 98 ? -13.062 -1.685 10.943 1.00 98.31 98 LEU A C 1
ATOM 687 O O . LEU A 1 98 ? -13.811 -1.227 10.088 1.00 98.31 98 LEU A O 1
ATOM 691 N N . ASN A 1 99 ? -12.911 -1.110 12.137 1.00 98.06 99 ASN A N 1
ATOM 692 C CA . ASN A 1 99 ? -13.688 0.031 12.622 1.00 98.06 99 ASN A CA 1
ATOM 693 C C . ASN A 1 99 ? -12.788 1.246 12.897 1.00 98.06 99 ASN A C 1
ATOM 695 O O . ASN A 1 99 ? -12.209 1.387 13.978 1.00 98.06 99 ASN A O 1
ATOM 699 N N . ALA A 1 100 ? -12.685 2.149 11.926 1.00 97.94 100 ALA A N 1
ATOM 700 C CA . ALA A 1 100 ? -11.993 3.424 12.072 1.00 97.94 100 ALA A CA 1
ATOM 701 C C . ALA A 1 100 ? -12.988 4.537 12.429 1.00 97.94 100 ALA A C 1
ATOM 703 O O . ALA A 1 100 ? -13.972 4.758 11.725 1.00 97.94 100 ALA A O 1
ATOM 704 N N . ARG A 1 101 ? -12.723 5.290 13.503 1.00 97.88 101 ARG A N 1
ATOM 705 C CA . ARG A 1 101 ? -13.542 6.466 13.866 1.00 97.88 101 ARG A CA 1
ATOM 706 C C . ARG A 1 101 ? -13.361 7.639 12.901 1.00 97.88 101 ARG A C 1
ATOM 708 O O . ARG A 1 101 ? -14.226 8.505 12.856 1.00 97.88 101 ARG A O 1
ATOM 715 N N . ASN A 1 102 ? -12.239 7.684 12.192 1.00 97.75 102 ASN A N 1
ATOM 716 C CA . ASN A 1 102 ? -11.909 8.684 11.190 1.00 97.75 102 ASN A CA 1
ATOM 717 C C . ASN A 1 102 ? -11.673 7.978 9.846 1.00 97.75 102 ASN A C 1
ATOM 719 O O . ASN A 1 102 ? -12.660 7.665 9.185 1.00 97.75 102 ASN A O 1
ATOM 723 N N . ASP A 1 103 ? -10.434 7.645 9.475 1.00 98.31 103 ASP A N 1
ATOM 724 C CA . ASP A 1 103 ? -10.144 7.125 8.131 1.00 98.31 103 ASP A CA 1
ATOM 725 C C . ASP A 1 103 ? -9.680 5.657 8.134 1.00 98.31 103 ASP A C 1
ATOM 727 O O . ASP A 1 103 ? -8.890 5.232 8.987 1.00 98.31 103 ASP A O 1
ATOM 731 N N . LEU A 1 104 ? -10.138 4.880 7.145 1.00 98.25 104 LEU A N 1
ATOM 732 C CA . LEU A 1 104 ? -9.723 3.492 6.905 1.00 98.25 104 LEU A CA 1
ATOM 733 C C . LEU A 1 104 ? -9.028 3.384 5.544 1.00 98.25 104 LEU A C 1
ATOM 735 O O . LEU A 1 104 ? -9.642 3.594 4.500 1.00 98.25 104 LEU A O 1
ATOM 739 N N . ASN A 1 105 ? -7.742 3.032 5.551 1.00 97.94 105 ASN A N 1
ATOM 740 C CA . ASN A 1 105 ? -6.914 2.926 4.352 1.00 97.94 105 ASN A CA 1
ATOM 741 C C . ASN A 1 105 ? -6.360 1.504 4.187 1.00 97.94 105 ASN A C 1
ATOM 743 O O . ASN A 1 105 ? -5.605 1.024 5.033 1.00 97.94 105 ASN A O 1
ATOM 747 N N . LEU A 1 106 ? -6.688 0.860 3.069 1.00 97.31 106 LEU A N 1
ATOM 748 C CA . LEU A 1 106 ? -6.216 -0.464 2.668 1.00 97.31 106 LEU A CA 1
ATOM 749 C C . LEU A 1 106 ? -5.383 -0.337 1.387 1.00 97.31 106 LEU A C 1
ATOM 751 O O . LEU A 1 106 ? -5.921 -0.051 0.320 1.00 97.31 106 LEU A O 1
ATOM 755 N N . ILE A 1 107 ? -4.067 -0.524 1.477 1.00 95.44 107 ILE A N 1
ATOM 756 C CA . ILE A 1 107 ? -3.125 -0.238 0.383 1.00 95.44 107 ILE A CA 1
ATOM 757 C C . ILE A 1 107 ? -2.349 -1.504 0.004 1.00 95.44 107 ILE A C 1
ATOM 759 O O . ILE A 1 107 ? -1.458 -1.927 0.733 1.00 95.44 107 ILE A O 1
ATOM 763 N N . GLY A 1 108 ? -2.694 -2.124 -1.128 1.00 93.06 108 GLY A N 1
ATOM 764 C CA . GLY A 1 108 ? -2.070 -3.359 -1.621 1.00 93.06 108 GLY A CA 1
ATOM 765 C C . GLY A 1 108 ? -2.150 -4.521 -0.628 1.00 93.06 108 GLY A C 1
ATOM 766 O O . GLY A 1 108 ? -1.210 -5.302 -0.508 1.00 93.06 108 GLY A O 1
ATOM 767 N N . THR A 1 109 ? -3.237 -4.585 0.141 1.00 94.50 109 THR A N 1
ATOM 768 C CA . THR A 1 109 ? -3.421 -5.540 1.246 1.00 94.50 109 THR A CA 1
ATOM 769 C C . THR A 1 109 ? -4.267 -6.727 0.831 1.00 94.50 109 THR A C 1
ATOM 771 O O . THR A 1 109 ? -4.982 -6.662 -0.164 1.00 94.50 109 THR A O 1
ATOM 774 N N . GLN A 1 110 ? -4.197 -7.807 1.603 1.00 96.25 110 GLN A N 1
ATOM 775 C CA . GLN A 1 110 ? -5.047 -8.976 1.427 1.00 96.25 110 GLN A CA 1
ATOM 776 C C . GLN A 1 110 ? -5.891 -9.179 2.681 1.00 96.25 110 GLN A C 1
ATOM 778 O O . GLN A 1 110 ? -5.353 -9.307 3.780 1.00 96.25 110 GLN A O 1
ATOM 783 N N . VAL A 1 111 ? -7.208 -9.207 2.530 1.00 97.56 111 VAL A N 1
ATOM 784 C CA . VAL A 1 111 ? -8.141 -9.480 3.625 1.00 97.56 111 VAL A CA 1
ATOM 785 C C . VAL A 1 111 ? -9.056 -10.613 3.200 1.00 97.56 111 VAL A C 1
ATOM 787 O O . VAL A 1 111 ? -9.679 -10.556 2.146 1.00 97.56 111 VAL A O 1
ATOM 790 N N . GLN A 1 112 ? -9.131 -11.650 4.017 1.00 97.94 112 GLN A N 1
ATOM 791 C CA . GLN A 1 112 ? -9.943 -12.823 3.759 1.00 97.94 112 GLN A CA 1
ATOM 792 C C . GLN A 1 112 ? -10.748 -13.174 5.007 1.00 97.94 112 GLN A C 1
ATOM 794 O O . GLN A 1 112 ? -10.193 -13.268 6.105 1.00 97.94 112 GLN A O 1
ATOM 799 N N . ALA A 1 113 ? -12.047 -13.380 4.817 1.00 97.88 113 ALA A N 1
ATOM 800 C CA . ALA A 1 113 ? -12.958 -13.866 5.839 1.00 97.88 113 ALA A CA 1
ATOM 801 C C . ALA A 1 113 ? -13.752 -15.060 5.306 1.00 97.88 113 ALA A C 1
ATOM 803 O O . ALA A 1 113 ? -14.233 -15.042 4.171 1.00 97.88 113 ALA A O 1
ATOM 804 N N . GLY A 1 114 ? -13.920 -16.097 6.127 1.00 97.56 114 GLY A N 1
ATOM 805 C CA . GLY A 1 114 ? -14.745 -17.253 5.768 1.00 97.56 114 GLY A CA 1
ATOM 806 C C . GLY A 1 114 ? -16.239 -16.933 5.637 1.00 97.56 114 GLY A C 1
ATOM 807 O O . GLY A 1 114 ? -16.957 -17.681 4.976 1.00 97.56 114 GLY A O 1
ATOM 808 N N . ARG A 1 115 ? -16.707 -15.829 6.232 1.00 98.00 115 ARG A N 1
ATOM 809 C CA . ARG A 1 115 ? -18.088 -15.350 6.151 1.00 98.00 115 ARG A CA 1
ATOM 810 C C . ARG A 1 115 ? -18.149 -13.871 5.777 1.00 98.00 115 ARG A C 1
ATOM 812 O O . ARG A 1 115 ? -18.352 -13.584 4.603 1.00 98.00 115 ARG A O 1
ATOM 819 N N . ASP A 1 116 ? -17.938 -12.954 6.719 1.00 98.19 116 ASP A N 1
ATOM 820 C CA . ASP A 1 116 ? -18.191 -11.530 6.481 1.00 98.19 116 ASP A CA 1
ATOM 821 C C . ASP A 1 116 ? -16.926 -10.667 6.604 1.00 98.19 116 ASP A C 1
ATOM 823 O O . ASP A 1 116 ? -16.082 -10.872 7.480 1.00 98.19 116 ASP A O 1
ATOM 827 N N . ILE A 1 117 ? -16.801 -9.665 5.733 1.00 98.62 117 ILE A N 1
ATOM 828 C CA . ILE A 1 117 ? -15.874 -8.542 5.914 1.00 98.62 117 ILE A CA 1
ATOM 829 C C . ILE A 1 117 ? -16.706 -7.280 6.120 1.00 98.62 117 ILE A C 1
ATOM 831 O O . ILE A 1 117 ? -17.469 -6.897 5.236 1.00 98.62 117 ILE A O 1
ATOM 835 N N . ASP A 1 118 ? -16.492 -6.593 7.239 1.00 98.44 118 ASP A N 1
ATOM 836 C CA . ASP A 1 118 ? -17.114 -5.313 7.564 1.00 98.44 118 ASP A CA 1
ATOM 837 C C . ASP A 1 118 ? -16.047 -4.215 7.693 1.00 98.44 118 ASP A C 1
ATOM 839 O O . ASP A 1 118 ? -15.209 -4.221 8.601 1.00 98.44 118 ASP A O 1
ATOM 843 N N . LEU A 1 119 ? -16.083 -3.246 6.775 1.00 98.38 119 LEU A N 1
ATOM 844 C CA . LEU A 1 119 ? -15.213 -2.069 6.767 1.00 98.38 119 LEU A CA 1
ATOM 845 C C . LEU A 1 119 ? -16.014 -0.822 7.145 1.00 98.38 119 LEU A C 1
ATOM 847 O O . LEU A 1 119 ? -16.836 -0.352 6.363 1.00 98.38 119 LEU A O 1
ATOM 851 N N . ASN A 1 120 ? -15.751 -0.245 8.312 1.00 98.19 120 ASN A N 1
ATOM 852 C CA . ASN A 1 120 ? -16.445 0.946 8.793 1.00 98.19 120 ASN A CA 1
ATOM 853 C C . ASN A 1 120 ? -15.455 2.095 8.988 1.00 98.19 120 ASN A C 1
ATOM 855 O O . ASN A 1 120 ? -14.580 2.029 9.852 1.00 98.19 120 ASN A O 1
ATOM 859 N N . ALA A 1 121 ? -15.617 3.159 8.204 1.00 98.31 121 ALA A N 1
ATOM 860 C CA . ALA A 1 121 ? -14.882 4.409 8.332 1.00 98.31 121 ALA A CA 1
ATOM 861 C C . ALA A 1 121 ? -15.826 5.544 8.744 1.00 98.31 121 ALA A C 1
ATOM 863 O O . ALA A 1 121 ? -16.838 5.796 8.088 1.00 98.31 121 ALA A O 1
ATOM 864 N N . GLY A 1 122 ? -15.486 6.256 9.817 1.00 98.00 122 GLY A N 1
ATOM 865 C CA . GLY A 1 122 ? -16.257 7.416 10.266 1.00 98.00 122 GLY A CA 1
ATOM 866 C C . GLY A 1 122 ? -16.234 8.581 9.274 1.00 98.00 122 GLY A C 1
ATOM 867 O O . GLY A 1 122 ? -17.221 9.301 9.184 1.00 98.00 122 GLY A O 1
ATOM 868 N N . ASN A 1 123 ? -15.153 8.725 8.503 1.00 98.00 123 ASN A N 1
ATOM 869 C CA . ASN A 1 123 ? -14.984 9.717 7.445 1.00 98.00 123 ASN A CA 1
ATOM 870 C C . ASN A 1 123 ? -14.700 9.029 6.107 1.00 98.00 123 ASN A C 1
ATOM 872 O O . ASN A 1 123 ? -15.660 8.711 5.403 1.00 98.00 123 ASN A O 1
ATOM 876 N N . ASP A 1 124 ? -13.435 8.776 5.760 1.00 98.38 124 ASP A N 1
ATOM 877 C CA . ASP A 1 124 ? -13.085 8.268 4.432 1.00 98.38 124 ASP A CA 1
ATOM 878 C C . ASP A 1 124 ? -12.664 6.794 4.454 1.00 98.38 124 ASP A C 1
ATOM 880 O O . ASP A 1 124 ? -11.859 6.356 5.281 1.00 98.38 124 ASP A O 1
ATOM 884 N N . LEU A 1 125 ? -13.170 6.031 3.484 1.00 98.12 125 LEU A N 1
ATOM 885 C CA . LEU A 1 125 ? -12.709 4.680 3.182 1.00 98.12 125 LEU A CA 1
ATOM 886 C C . LEU A 1 125 ? -11.917 4.690 1.877 1.00 98.12 125 LEU A C 1
ATOM 888 O O . LEU A 1 125 ? -12.442 5.036 0.818 1.00 98.12 125 LEU A O 1
ATOM 892 N N . LYS A 1 126 ? -10.667 4.232 1.925 1.00 98.06 126 LYS A N 1
ATOM 893 C CA . LYS A 1 126 ? -9.825 4.084 0.741 1.00 98.06 126 LYS A CA 1
ATOM 894 C C . LYS A 1 126 ? -9.289 2.669 0.610 1.00 98.06 126 LYS A C 1
ATOM 896 O O . LYS A 1 126 ? -8.614 2.169 1.505 1.00 98.06 126 LYS A O 1
ATOM 901 N N . ILE A 1 127 ? -9.511 2.062 -0.549 1.00 97.44 127 ILE A N 1
ATOM 902 C CA . ILE A 1 127 ? -8.942 0.768 -0.926 1.00 97.44 127 ILE A CA 1
ATOM 903 C C . IL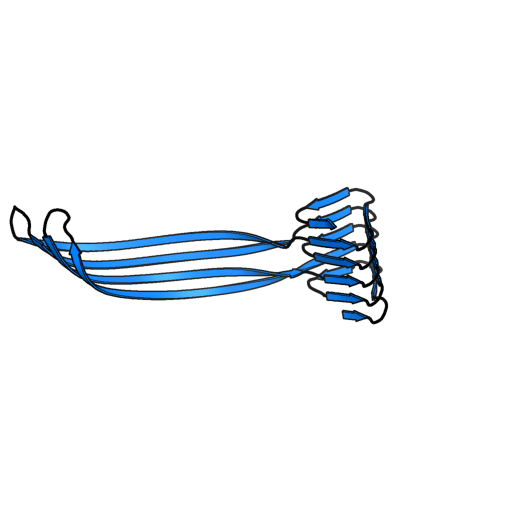E A 1 127 ? -8.166 0.969 -2.222 1.00 97.44 127 ILE A C 1
ATOM 905 O O . ILE A 1 127 ? -8.740 1.353 -3.240 1.00 97.44 127 ILE A O 1
ATOM 909 N N . SER A 1 128 ? -6.852 0.763 -2.201 1.00 95.44 128 SER A N 1
ATOM 910 C CA . SER A 1 128 ? -6.016 1.039 -3.367 1.00 95.44 128 SER A CA 1
ATOM 911 C C . SER A 1 128 ? -4.908 0.028 -3.608 1.00 95.44 128 SER A C 1
ATOM 913 O O . SER A 1 128 ? -4.362 -0.512 -2.651 1.00 95.44 128 SER A O 1
ATOM 915 N N . ALA A 1 129 ? -4.511 -0.171 -4.864 1.00 92.69 129 ALA A N 1
ATOM 916 C CA . ALA A 1 129 ? -3.268 -0.863 -5.187 1.00 92.69 129 ALA A CA 1
ATOM 917 C C . ALA A 1 129 ? -2.058 -0.107 -4.615 1.00 92.69 129 ALA A C 1
ATOM 919 O O . ALA A 1 129 ? -1.984 1.125 -4.677 1.00 92.69 129 ALA A O 1
ATOM 920 N N . ALA A 1 130 ? -1.071 -0.843 -4.112 1.00 89.25 130 ALA A N 1
ATOM 921 C CA . ALA A 1 130 ? 0.246 -0.286 -3.850 1.00 89.25 130 ALA A CA 1
ATOM 922 C C . ALA A 1 130 ? 1.054 -0.237 -5.153 1.00 89.25 130 ALA A C 1
ATOM 924 O O . ALA A 1 130 ? 1.057 -1.183 -5.938 1.00 89.25 130 ALA A O 1
ATOM 925 N N . GLN A 1 131 ? 1.759 0.866 -5.384 1.00 81.19 131 GLN A N 1
ATOM 926 C CA . GLN A 1 131 ? 2.661 1.004 -6.525 1.00 81.19 131 GLN A CA 1
ATOM 927 C C . GLN A 1 131 ? 4.059 0.536 -6.114 1.00 81.19 131 GLN A C 1
ATOM 929 O O . GLN A 1 131 ? 4.623 1.059 -5.150 1.00 81.19 131 GLN A O 1
ATOM 934 N N . ASN A 1 132 ? 4.606 -0.442 -6.835 1.00 69.38 132 ASN A N 1
ATOM 935 C CA . ASN A 1 132 ? 6.009 -0.826 -6.747 1.00 69.38 132 ASN A CA 1
ATOM 936 C C . ASN A 1 132 ? 6.765 -0.183 -7.902 1.00 69.38 132 ASN A C 1
ATOM 938 O O . ASN A 1 132 ? 6.491 -0.475 -9.069 1.00 69.38 132 ASN A O 1
ATOM 942 N N . ALA A 1 133 ? 7.743 0.647 -7.556 1.00 63.47 133 ALA A N 1
ATOM 943 C CA . ALA A 1 133 ? 8.723 1.118 -8.514 1.00 63.47 133 ALA A CA 1
ATOM 944 C C . ALA A 1 133 ? 9.680 -0.038 -8.845 1.00 63.47 133 ALA A C 1
ATOM 946 O O . ALA A 1 133 ? 10.242 -0.675 -7.949 1.00 63.47 133 ALA A O 1
ATOM 947 N N . SER A 1 134 ? 9.839 -0.338 -10.130 1.00 63.12 134 SER A N 1
ATOM 948 C CA . SER A 1 134 ? 11.015 -1.052 -10.619 1.00 63.12 134 SER A CA 1
ATOM 949 C C . SER A 1 134 ? 11.637 -0.234 -11.735 1.00 63.12 134 SER A C 1
ATOM 951 O O . SER A 1 134 ? 10.949 0.143 -12.686 1.00 63.12 134 SER A O 1
ATOM 953 N N . GLU A 1 135 ? 12.922 0.052 -11.586 1.00 64.62 135 GLU A N 1
ATOM 954 C CA . GLU A 1 135 ? 13.698 0.865 -12.512 1.00 64.62 135 GLU A CA 1
ATOM 955 C C . GLU A 1 135 ? 14.876 0.027 -12.998 1.00 64.62 135 GLU A C 1
ATOM 957 O O . GLU A 1 135 ? 15.510 -0.696 -12.226 1.00 64.62 135 GLU A O 1
ATOM 962 N N . SER A 1 136 ? 15.118 0.041 -14.304 1.00 72.31 136 SER A N 1
ATOM 963 C CA . SER A 1 136 ? 16.239 -0.668 -14.911 1.00 72.31 136 SER A CA 1
ATOM 964 C C . SER A 1 136 ? 16.877 0.218 -15.966 1.00 72.31 136 SER A C 1
ATOM 966 O O . SER A 1 136 ? 16.210 0.682 -16.896 1.00 72.31 136 SER A O 1
ATOM 968 N N . GLU A 1 137 ? 18.183 0.402 -15.827 1.00 78.25 137 GLU A N 1
ATOM 969 C CA . GLU A 1 137 ? 19.041 1.055 -16.79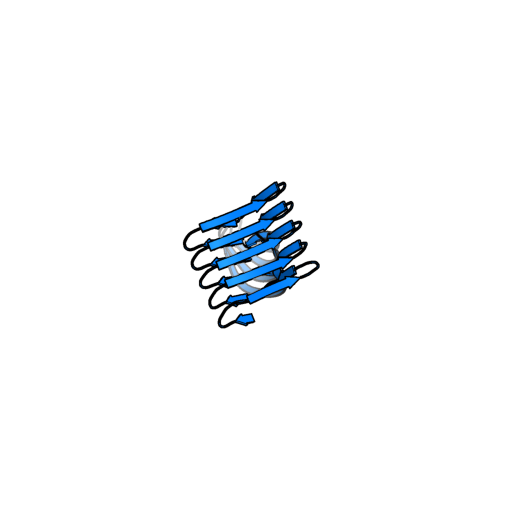5 1.00 78.25 137 GLU A CA 1
ATOM 970 C C . GLU A 1 137 ? 19.970 0.010 -17.422 1.00 78.25 137 GLU A C 1
ATOM 972 O O . GLU A 1 137 ? 20.709 -0.722 -16.764 1.00 78.25 137 GLU A O 1
ATOM 977 N N . SER A 1 138 ? 19.926 -0.089 -18.746 1.00 80.62 138 SER A N 1
ATOM 978 C CA . SER A 1 138 ? 20.798 -0.970 -19.514 1.00 80.62 138 SER A CA 1
ATOM 979 C C . SER A 1 138 ? 21.739 -0.139 -20.371 1.00 80.62 138 SER A C 1
ATOM 981 O O . SER A 1 138 ? 21.301 0.564 -21.284 1.00 80.62 138 SER A O 1
ATOM 983 N N . THR A 1 139 ? 23.044 -0.298 -20.159 1.00 83.62 139 THR A N 1
ATOM 984 C CA . THR A 1 139 ? 24.075 0.342 -20.981 1.00 83.62 139 THR A CA 1
ATOM 985 C C . THR A 1 139 ? 24.819 -0.698 -21.810 1.00 83.62 139 THR A C 1
ATOM 987 O O . THR A 1 139 ? 25.254 -1.749 -21.339 1.00 83.62 139 THR A O 1
ATOM 990 N N . ARG A 1 140 ? 24.979 -0.433 -23.106 1.00 82.75 140 ARG A N 1
ATOM 991 C CA . ARG A 1 140 ? 25.727 -1.298 -24.025 1.00 82.75 140 ARG A CA 1
ATOM 992 C C . ARG A 1 140 ? 26.751 -0.482 -24.780 1.00 82.75 140 ARG A C 1
ATOM 994 O O . ARG A 1 140 ? 26.427 0.506 -25.435 1.00 82.75 140 ARG A O 1
ATOM 1001 N N . ARG A 1 141 ? 28.004 -0.924 -24.724 1.00 85.88 141 ARG A N 1
ATOM 1002 C CA . ARG A 1 141 ? 29.122 -0.328 -25.460 1.00 85.88 141 ARG A CA 1
ATOM 1003 C C . ARG A 1 141 ? 29.839 -1.418 -26.236 1.00 85.88 141 ARG A C 1
ATOM 1005 O O . ARG A 1 141 ? 30.221 -2.441 -25.679 1.00 85.88 141 ARG A O 1
ATOM 1012 N N . SER A 1 142 ? 30.027 -1.211 -27.530 1.00 83.75 142 SER A N 1
ATOM 1013 C CA . SER A 1 142 ? 30.718 -2.144 -28.416 1.00 83.75 142 SER A CA 1
ATOM 1014 C C . SER A 1 142 ? 31.707 -1.404 -29.302 1.00 83.75 142 SER A C 1
ATOM 1016 O O . SER A 1 142 ? 31.441 -0.290 -29.753 1.00 83.75 142 SER A O 1
ATOM 1018 N N . GLY A 1 143 ? 32.863 -2.020 -29.521 1.00 86.00 143 GLY A N 1
ATOM 1019 C CA . GLY A 1 143 ? 33.917 -1.494 -30.373 1.00 86.00 143 GLY A CA 1
ATOM 1020 C C . GLY A 1 143 ? 34.632 -2.629 -31.093 1.00 86.00 143 GLY A C 1
ATOM 1021 O O . GLY A 1 143 ? 34.893 -3.680 -30.505 1.00 86.00 143 GLY A O 1
ATOM 1022 N N . GLY A 1 144 ? 34.947 -2.433 -32.366 1.00 83.50 144 GLY A N 1
ATOM 1023 C CA . GLY A 1 144 ? 35.669 -3.411 -33.165 1.00 83.50 144 GLY A CA 1
ATOM 1024 C C . GLY A 1 144 ? 36.455 -2.763 -34.289 1.00 83.50 144 GLY A C 1
ATOM 1025 O O . GLY A 1 144 ? 36.095 -1.695 -34.783 1.00 83.50 144 GLY A O 1
ATOM 1026 N N . GLY A 1 145 ? 37.537 -3.421 -34.676 1.00 85.88 145 GLY A N 1
ATOM 1027 C CA . GLY A 1 145 ? 38.407 -2.995 -35.761 1.00 85.88 145 GLY A CA 1
ATOM 1028 C C . GLY A 1 145 ? 38.742 -4.175 -36.655 1.00 85.88 145 GLY A C 1
ATOM 1029 O O . GLY A 1 145 ? 38.909 -5.300 -36.177 1.00 85.88 145 GLY A O 1
ATOM 1030 N N . GLU A 1 146 ? 38.828 -3.911 -37.949 1.00 84.81 146 GLU A N 1
ATOM 1031 C CA . GLU A 1 146 ? 39.115 -4.912 -38.967 1.00 84.81 146 GLU A CA 1
ATOM 1032 C C . GLU A 1 146 ? 40.015 -4.318 -40.045 1.00 84.81 146 GLU A C 1
ATOM 1034 O O . GLU A 1 146 ? 39.820 -3.183 -40.491 1.00 84.81 146 GLU A O 1
ATOM 1039 N N . VAL A 1 147 ? 40.985 -5.117 -40.475 1.00 85.56 147 VAL A N 1
ATOM 1040 C CA . VAL A 1 147 ? 41.865 -4.811 -41.601 1.00 85.56 147 VAL A CA 1
ATOM 1041 C C . VAL A 1 147 ? 41.819 -5.963 -42.592 1.00 85.56 147 VAL A C 1
ATOM 1043 O O . VAL A 1 147 ? 41.805 -7.133 -42.196 1.00 85.56 147 VAL A O 1
ATOM 1046 N N . GLY A 1 148 ? 41.784 -5.650 -43.882 1.00 83.81 148 GLY A N 1
ATOM 1047 C CA . GLY A 1 148 ? 41.630 -6.681 -44.897 1.00 83.81 148 GLY A CA 1
ATOM 1048 C C . GLY A 1 148 ? 41.915 -6.217 -46.311 1.00 83.81 148 GLY A C 1
ATOM 1049 O O . GLY A 1 148 ? 42.250 -5.060 -46.571 1.00 83.81 148 GLY A O 1
ATOM 1050 N N . PHE A 1 149 ? 41.766 -7.162 -47.230 1.00 84.88 149 PHE A N 1
ATOM 1051 C CA . PHE A 1 149 ? 41.908 -6.945 -48.660 1.00 84.88 149 PHE A CA 1
ATOM 1052 C C . PHE A 1 149 ? 40.544 -7.019 -49.333 1.00 84.88 149 PHE A C 1
ATOM 1054 O O . PHE A 1 149 ? 39.711 -7.858 -48.983 1.00 84.88 149 PHE A O 1
ATOM 1061 N N . THR A 1 150 ? 40.329 -6.142 -50.307 1.00 82.69 150 THR A N 1
ATOM 1062 C CA . THR A 1 150 ? 39.166 -6.163 -51.190 1.00 82.69 150 THR A CA 1
ATOM 1063 C C . THR A 1 150 ? 39.606 -6.471 -52.615 1.00 82.69 150 THR A C 1
ATOM 1065 O O . THR A 1 150 ? 40.641 -5.989 -53.076 1.00 82.69 150 THR A O 1
ATOM 1068 N N . PHE A 1 151 ? 38.822 -7.286 -53.307 1.00 83.00 151 PHE A N 1
ATOM 1069 C CA . PHE A 1 151 ? 39.057 -7.724 -54.675 1.00 83.00 151 PHE A CA 1
ATOM 1070 C C . PHE A 1 151 ? 37.840 -7.321 -55.512 1.00 83.00 151 PHE A C 1
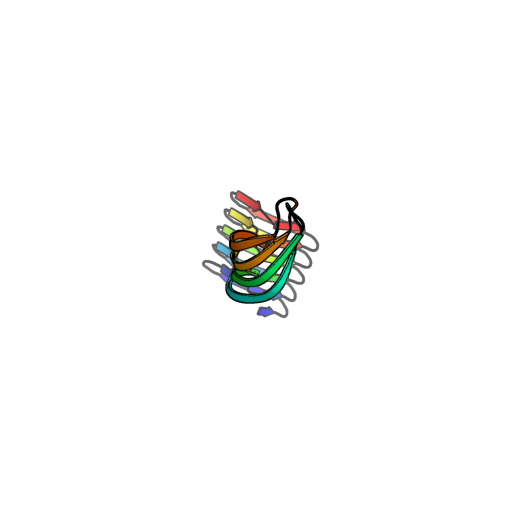ATOM 1072 O O . PHE A 1 151 ? 36.749 -7.871 -55.337 1.00 83.00 151 PHE A O 1
ATOM 1079 N N . GLY A 1 152 ? 38.016 -6.332 -56.388 1.00 80.56 152 GLY A N 1
ATOM 1080 C CA . GLY A 1 152 ? 36.960 -5.783 -57.241 1.00 80.56 152 GLY A CA 1
ATOM 1081 C C . GLY A 1 152 ? 37.347 -5.782 -58.717 1.00 80.56 152 GLY A C 1
ATOM 1082 O O . GLY A 1 152 ? 38.474 -6.113 -59.082 1.00 80.56 152 GLY A O 1
ATOM 1083 N N . SER A 1 153 ? 36.416 -5.371 -59.578 1.00 76.44 153 SER A N 1
ATOM 1084 C CA . SER A 1 153 ? 36.634 -5.256 -61.029 1.00 76.44 153 SER A CA 1
ATOM 1085 C C . SER A 1 153 ? 37.753 -4.276 -61.415 1.00 76.44 153 SER A C 1
ATOM 1087 O O . SER A 1 153 ? 38.250 -4.340 -62.533 1.00 76.44 153 SER A O 1
ATOM 1089 N N . GLU A 1 154 ? 38.165 -3.401 -60.494 1.00 75.75 154 GLU A N 1
ATOM 1090 C CA . GLU A 1 154 ? 39.236 -2.410 -60.670 1.00 75.75 154 GLU A CA 1
ATOM 1091 C C . GLU A 1 154 ? 40.586 -2.840 -60.052 1.00 75.75 154 GLU A C 1
ATOM 1093 O O . GLU A 1 154 ? 41.563 -2.102 -60.152 1.00 75.75 154 GLU A O 1
ATOM 1098 N N . GLY A 1 155 ? 40.679 -4.035 -59.446 1.00 80.12 155 GLY A N 1
ATOM 1099 C CA . GLY A 1 155 ? 41.920 -4.584 -58.880 1.00 80.12 155 GLY A CA 1
ATOM 1100 C C . GLY A 1 155 ? 41.847 -4.954 -57.390 1.00 80.12 155 GLY A C 1
ATOM 1101 O O . GLY A 1 155 ? 40.765 -5.124 -56.823 1.00 80.12 155 GLY A O 1
ATOM 1102 N N . VAL A 1 156 ? 43.022 -5.123 -56.764 1.00 85.81 156 VAL A N 1
ATOM 1103 C CA . VAL A 1 156 ? 43.181 -5.450 -55.331 1.00 85.81 156 VAL A CA 1
ATOM 1104 C C . VAL A 1 156 ? 43.415 -4.173 -54.526 1.00 85.81 156 VAL A C 1
ATOM 1106 O O . VAL A 1 156 ? 44.321 -3.406 -54.841 1.00 85.81 156 VAL A O 1
ATOM 1109 N N . GLY A 1 157 ? 42.639 -3.971 -53.463 1.00 83.31 157 GLY A N 1
ATOM 1110 C CA . GLY A 1 157 ? 42.779 -2.848 -52.534 1.00 83.31 157 GLY A CA 1
ATOM 1111 C C . GLY A 1 157 ? 42.925 -3.300 -51.080 1.00 83.31 157 GLY A C 1
ATOM 1112 O O . GLY A 1 157 ? 42.547 -4.414 -50.723 1.00 83.31 157 GLY A O 1
ATOM 1113 N N . VAL A 1 158 ? 43.452 -2.421 -50.226 1.00 86.69 158 VAL A N 1
ATOM 1114 C CA . VAL A 1 158 ? 43.494 -2.600 -48.763 1.00 86.69 158 VAL A CA 1
ATOM 1115 C C . VAL A 1 158 ? 42.402 -1.744 -48.137 1.00 86.69 158 VAL A C 1
ATOM 1117 O O . VAL A 1 158 ? 42.221 -0.596 -48.540 1.00 86.69 158 VAL A O 1
ATOM 1120 N N . TYR A 1 159 ? 41.701 -2.273 -47.135 1.00 82.25 159 TYR A N 1
ATOM 1121 C CA . TYR A 1 159 ? 40.769 -1.487 -46.334 1.00 82.25 159 TYR A CA 1
ATOM 1122 C C . TYR A 1 159 ? 41.043 -1.626 -44.838 1.00 82.25 159 TYR A C 1
ATOM 1124 O O . TYR A 1 159 ? 41.546 -2.639 -44.347 1.00 82.25 159 TYR A O 1
ATOM 1132 N N . VAL A 1 160 ? 40.666 -0.574 -44.120 1.00 85.44 160 VAL A N 1
ATOM 1133 C CA . VAL A 1 160 ? 40.635 -0.501 -42.662 1.00 85.44 160 VAL A CA 1
ATOM 1134 C C . VAL A 1 160 ? 39.230 -0.067 -42.280 1.00 85.44 160 VAL A C 1
ATOM 1136 O O . VAL A 1 160 ? 38.689 0.867 -42.873 1.00 85.44 160 VAL A O 1
ATOM 1139 N N . SER A 1 161 ? 38.630 -0.740 -41.306 1.00 80.69 161 SER A N 1
ATOM 1140 C CA . SER A 1 161 ? 37.317 -0.370 -40.790 1.00 80.69 161 SER A CA 1
ATOM 1141 C C . SER A 1 161 ? 37.301 -0.383 -39.269 1.00 80.69 161 SER A C 1
ATOM 1143 O O . SER A 1 161 ? 37.940 -1.214 -38.622 1.00 80.69 161 SER A O 1
ATOM 1145 N N . VAL A 1 162 ? 36.571 0.574 -38.704 1.00 85.81 162 VAL A N 1
ATOM 1146 C CA . VAL A 1 162 ? 36.334 0.708 -37.269 1.00 85.81 162 VAL A CA 1
ATOM 1147 C C . VAL A 1 162 ? 34.839 0.848 -37.047 1.00 85.81 162 VAL A C 1
ATOM 1149 O O . VAL A 1 162 ? 34.169 1.603 -37.747 1.00 85.81 162 VAL A O 1
ATOM 1152 N N . ASN A 1 163 ? 34.313 0.105 -36.082 1.00 77.94 163 ASN A N 1
ATOM 1153 C CA . ASN A 1 163 ? 32.899 0.106 -35.743 1.00 77.94 163 ASN A CA 1
ATOM 1154 C C . ASN A 1 163 ? 32.767 0.384 -34.247 1.00 77.94 163 ASN A C 1
ATOM 1156 O O . ASN A 1 163 ? 33.357 -0.326 -33.433 1.00 77.94 163 ASN A O 1
ATOM 1160 N N . VAL A 1 164 ? 32.000 1.411 -33.884 1.00 84.88 164 VAL A N 1
ATOM 1161 C CA . VAL A 1 164 ? 31.679 1.764 -32.495 1.00 84.88 164 VAL A CA 1
ATOM 1162 C C . VAL A 1 164 ? 30.166 1.857 -32.372 1.00 84.88 164 VAL A C 1
ATOM 1164 O O . VAL A 1 164 ? 29.521 2.532 -33.169 1.00 84.88 164 VAL A O 1
ATOM 1167 N N . GLY A 1 165 ? 29.600 1.183 -31.374 1.00 82.44 165 GLY A N 1
ATOM 1168 C CA . GLY A 1 165 ? 28.175 1.229 -31.066 1.00 82.44 165 GLY A CA 1
ATOM 1169 C C . GLY A 1 165 ? 27.948 1.488 -29.583 1.00 82.44 165 GLY A C 1
ATOM 1170 O O . GLY A 1 165 ? 28.463 0.743 -28.747 1.00 82.44 165 GLY A O 1
ATOM 1171 N N . LYS A 1 166 ? 27.163 2.518 -29.260 1.00 85.06 166 LYS A N 1
ATOM 1172 C CA . LYS A 1 166 ? 26.644 2.796 -27.914 1.00 85.06 166 LYS A CA 1
ATOM 1173 C C . LYS A 1 166 ? 25.122 2.677 -27.949 1.00 85.06 166 LYS A C 1
ATOM 1175 O O . LYS A 1 166 ? 24.503 3.181 -28.881 1.00 85.06 166 LYS A O 1
ATOM 1180 N N . GLY A 1 167 ? 24.538 2.019 -26.957 1.00 81.88 167 GLY A N 1
ATOM 1181 C CA . GLY A 1 167 ? 23.097 1.982 -26.748 1.00 81.88 167 GLY A CA 1
ATOM 1182 C C . GLY A 1 167 ? 22.792 2.111 -25.266 1.00 81.88 167 GLY A C 1
ATOM 1183 O O . GLY A 1 167 ? 23.324 1.337 -24.475 1.00 81.88 167 GLY A O 1
ATOM 1184 N N . ASP A 1 168 ? 21.946 3.071 -24.921 1.00 79.75 168 ASP A N 1
ATOM 1185 C CA . ASP A 1 168 ? 21.422 3.272 -23.574 1.00 79.75 168 ASP A CA 1
ATOM 1186 C C . ASP A 1 168 ? 19.910 2.995 -23.642 1.00 79.75 168 ASP A C 1
ATOM 1188 O O . ASP A 1 168 ? 19.242 3.403 -24.598 1.00 79.75 168 ASP A O 1
ATOM 1192 N N . LEU A 1 169 ? 19.387 2.210 -22.703 1.00 75.44 169 LEU A N 1
ATOM 1193 C CA . LEU A 1 169 ? 17.976 1.841 -22.633 1.00 75.44 169 LEU A CA 1
ATOM 1194 C C . LEU A 1 169 ? 17.505 1.972 -21.188 1.00 75.44 169 LEU A C 1
ATOM 1196 O O . LEU A 1 169 ? 17.929 1.201 -20.332 1.00 75.44 169 LEU A O 1
ATOM 1200 N N . GLU A 1 170 ? 16.587 2.900 -20.958 1.00 72.81 170 GLU A N 1
ATOM 1201 C CA . GLU A 1 170 ? 15.892 3.086 -19.686 1.00 72.81 170 GLU A CA 1
ATOM 1202 C C . GLU A 1 170 ? 14.531 2.385 -19.754 1.00 72.81 170 GLU A C 1
ATOM 1204 O O . GLU A 1 170 ? 13.802 2.503 -20.749 1.00 72.81 170 GLU A O 1
ATOM 1209 N N . ARG A 1 171 ? 14.187 1.611 -18.722 1.00 68.25 171 ARG A N 1
ATOM 1210 C CA . ARG A 1 171 ? 12.861 1.005 -18.569 1.00 68.25 171 ARG A CA 1
ATOM 1211 C C . ARG A 1 171 ? 12.303 1.311 -17.192 1.00 68.25 171 ARG A C 1
ATOM 1213 O O . ARG A 1 171 ? 12.796 0.803 -16.189 1.00 68.25 171 ARG A O 1
ATOM 1220 N N . GLU A 1 172 ? 11.192 2.033 -17.185 1.00 67.69 172 GLU A N 1
ATOM 1221 C CA . GLU A 1 172 ? 10.349 2.185 -16.007 1.00 67.69 172 GLU A CA 1
ATOM 1222 C C . GLU A 1 172 ? 9.250 1.111 -16.034 1.00 67.69 172 GLU A C 1
ATOM 1224 O O . GLU A 1 172 ? 8.422 1.053 -16.948 1.00 67.69 172 GLU A O 1
ATOM 1229 N N . GLY A 1 173 ? 9.267 0.209 -15.053 1.00 60.81 173 GLY A N 1
ATOM 1230 C CA . GLY A 1 173 ? 8.245 -0.813 -14.863 1.00 60.81 173 GLY A CA 1
ATOM 1231 C C . GLY A 1 173 ? 7.435 -0.512 -13.611 1.00 60.81 173 GLY A C 1
ATOM 1232 O O . GLY A 1 173 ? 7.885 -0.799 -12.504 1.00 60.81 173 GLY A O 1
ATOM 1233 N N . GLN A 1 174 ? 6.225 0.020 -13.765 1.00 63.50 174 GLN A N 1
ATOM 1234 C CA . GLN A 1 174 ? 5.296 0.190 -12.646 1.00 63.50 174 GLN A CA 1
ATOM 1235 C C . GLN A 1 174 ? 4.584 -1.145 -12.391 1.00 63.50 174 GLN A C 1
ATOM 1237 O O . GLN A 1 174 ? 3.708 -1.543 -13.162 1.00 63.50 174 GLN A O 1
ATOM 1242 N N . ARG A 1 175 ? 4.963 -1.872 -11.332 1.00 72.25 175 ARG A N 1
ATOM 1243 C CA . ARG A 1 175 ? 4.240 -3.088 -10.921 1.00 72.25 175 ARG A CA 1
ATOM 1244 C C . ARG A 1 175 ? 3.252 -2.724 -9.828 1.00 72.25 175 ARG A C 1
ATOM 1246 O O . ARG A 1 175 ? 3.637 -2.214 -8.783 1.00 72.25 175 ARG A O 1
ATOM 1253 N N . GLN A 1 176 ? 1.977 -2.998 -10.048 1.00 76.62 176 GLN A N 1
ATOM 1254 C CA . GLN A 1 176 ? 0.945 -2.715 -9.058 1.00 76.62 176 GLN A CA 1
ATOM 1255 C C . GLN A 1 176 ? 0.705 -3.960 -8.205 1.00 76.62 176 GLN A C 1
ATOM 1257 O O . GLN A 1 176 ? 0.576 -5.064 -8.728 1.00 76.62 176 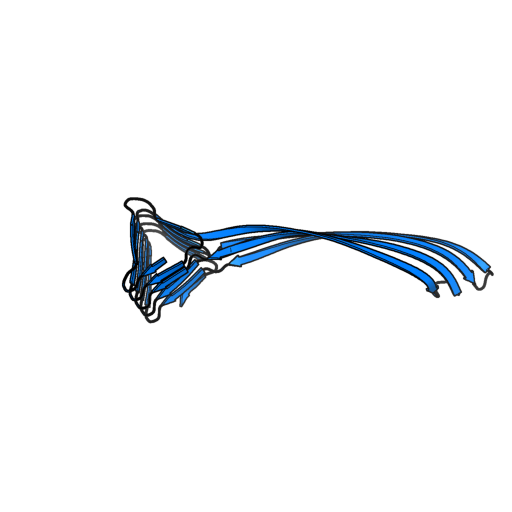GLN A O 1
ATOM 1262 N N . GLN A 1 177 ? 0.673 -3.782 -6.889 1.00 86.44 177 GLN A N 1
ATOM 1263 C CA . GLN A 1 177 ? 0.187 -4.774 -5.943 1.00 86.44 177 GLN A CA 1
ATOM 1264 C C . GLN A 1 177 ? -1.258 -4.415 -5.621 1.00 86.44 177 GLN A C 1
ATOM 1266 O O . GLN A 1 177 ? -1.514 -3.504 -4.836 1.00 86.44 177 GLN A O 1
ATOM 1271 N N . GLU A 1 178 ? -2.197 -5.106 -6.255 1.00 90.12 178 GLU A N 1
ATOM 1272 C CA . GLU A 1 178 ? -3.622 -4.886 -6.024 1.00 90.12 178 GLU A CA 1
ATOM 1273 C C . GLU A 1 178 ? -3.998 -5.208 -4.575 1.00 90.12 178 GLU A C 1
ATOM 1275 O O . GLU A 1 178 ? -3.387 -6.075 -3.935 1.00 90.12 178 GLU A O 1
ATOM 1280 N N . ALA A 1 179 ? -4.999 -4.495 -4.059 1.00 94.25 179 ALA A N 1
ATOM 1281 C CA . ALA A 1 179 ? -5.663 -4.891 -2.825 1.00 94.25 179 ALA A CA 1
ATOM 1282 C C . ALA A 1 179 ? -6.684 -5.998 -3.132 1.00 94.25 179 ALA A C 1
ATOM 1284 O O . ALA A 1 179 ? -7.418 -5.897 -4.111 1.00 94.25 179 ALA A O 1
ATOM 1285 N N . TYR A 1 180 ? -6.740 -7.041 -2.313 1.00 95.88 180 TYR A N 1
ATOM 1286 C CA . TYR A 1 180 ? -7.643 -8.175 -2.493 1.00 95.88 180 TYR A CA 1
ATOM 1287 C C . TYR A 1 180 ? -8.461 -8.390 -1.225 1.00 95.88 180 TYR A C 1
ATOM 1289 O O . TYR A 1 180 ? -7.894 -8.614 -0.156 1.00 95.88 180 TYR A O 1
ATOM 1297 N N . LEU A 1 181 ? -9.782 -8.297 -1.331 1.00 97.31 181 LEU A N 1
ATOM 1298 C CA . LEU A 1 181 ? -10.696 -8.548 -0.226 1.00 97.31 181 LEU A CA 1
ATOM 1299 C C . LEU A 1 181 ? -11.685 -9.635 -0.640 1.00 97.31 181 LEU A C 1
ATOM 1301 O O . LEU A 1 181 ? -12.370 -9.476 -1.648 1.00 97.31 181 LEU A O 1
ATOM 1305 N N . TYR A 1 182 ? -11.750 -10.711 0.140 1.00 97.88 182 TYR A N 1
ATOM 1306 C CA . TYR A 1 182 ? -12.634 -11.846 -0.115 1.00 97.88 182 TYR A CA 1
ATOM 1307 C C . TYR A 1 182 ? -13.463 -12.203 1.114 1.00 97.88 182 TYR A C 1
ATOM 1309 O O . TYR A 1 182 ? -12.904 -12.572 2.152 1.00 97.88 182 TYR A O 1
ATOM 1317 N N . ALA A 1 183 ? -14.782 -12.139 0.971 1.00 97.69 183 ALA A N 1
ATOM 1318 C CA . ALA A 1 183 ? -15.737 -12.593 1.970 1.00 97.69 183 ALA A CA 1
ATOM 1319 C C . ALA A 1 183 ? -16.502 -13.819 1.449 1.00 97.69 183 ALA A C 1
ATOM 1321 O O . ALA A 1 183 ? -16.948 -13.847 0.306 1.00 97.69 183 ALA A O 1
ATOM 1322 N N . GLY A 1 184 ? -16.669 -14.846 2.283 1.00 97.75 184 GLY A N 1
ATOM 1323 C CA . GLY A 1 184 ? -17.420 -16.046 1.895 1.00 97.75 184 GLY A CA 1
ATOM 1324 C C . GLY A 1 184 ? -18.932 -15.831 1.732 1.00 97.75 184 GLY A C 1
ATOM 1325 O O . GLY A 1 184 ? -19.576 -16.602 1.022 1.00 97.75 184 GLY A O 1
ATOM 1326 N N . ASP A 1 185 ? -19.495 -14.809 2.380 1.00 97.69 185 ASP A N 1
ATOM 1327 C CA . ASP A 1 185 ? -20.918 -14.451 2.337 1.00 97.69 185 ASP A CA 1
ATOM 1328 C C . ASP A 1 185 ? -21.113 -12.974 1.964 1.00 97.69 185 ASP A C 1
ATOM 1330 O O . ASP A 1 185 ? -21.683 -12.672 0.911 1.00 97.69 185 ASP A O 1
ATOM 1334 N N . ARG A 1 186 ? -20.617 -12.033 2.784 1.00 97.50 186 ARG A N 1
ATOM 1335 C CA . ARG A 1 186 ? -20.831 -10.602 2.530 1.00 97.50 186 ARG A CA 1
ATOM 1336 C C . ARG A 1 186 ? -19.606 -9.734 2.761 1.00 97.50 186 ARG A C 1
ATOM 1338 O O . ARG A 1 186 ? -18.966 -9.772 3.804 1.00 97.50 186 ARG A O 1
ATOM 1345 N N . LEU A 1 187 ? -19.365 -8.846 1.803 1.00 97.06 187 LEU A N 1
ATOM 1346 C CA . LEU A 1 187 ? -18.391 -7.770 1.908 1.00 97.06 187 LEU A CA 1
ATOM 1347 C C . LEU A 1 187 ? -19.148 -6.438 2.052 1.00 97.06 187 LEU A C 1
ATOM 1349 O O . LEU A 1 187 ? -19.727 -5.941 1.086 1.00 97.06 187 LEU A O 1
ATOM 1353 N N . ASN A 1 188 ? -19.162 -5.873 3.262 1.00 96.69 188 ASN A N 1
ATOM 1354 C CA . ASN A 1 188 ? -19.762 -4.576 3.570 1.00 96.69 188 ASN A CA 1
ATOM 1355 C C . ASN A 1 188 ? -18.692 -3.496 3.732 1.00 96.69 188 ASN A C 1
ATOM 1357 O O . ASN A 1 188 ? -17.650 -3.696 4.359 1.00 96.69 188 ASN A O 1
ATOM 1361 N N . PHE A 1 189 ? -18.998 -2.303 3.234 1.00 94.81 189 PHE A N 1
ATOM 1362 C CA . PHE A 1 189 ? -18.183 -1.114 3.433 1.00 94.81 189 PHE A CA 1
ATOM 1363 C C . PHE A 1 189 ? -19.066 0.109 3.659 1.00 94.81 189 PHE A C 1
ATOM 1365 O O . PHE A 1 189 ? -20.000 0.363 2.900 1.00 94.81 189 PHE A O 1
ATOM 1372 N N . THR A 1 190 ? -18.738 0.880 4.692 1.00 96.38 190 THR A N 1
ATOM 1373 C CA . THR A 1 190 ? -19.422 2.118 5.065 1.00 96.38 190 THR A CA 1
ATOM 1374 C C . THR A 1 190 ? -18.392 3.223 5.272 1.00 96.38 190 THR A C 1
ATOM 1376 O O . THR A 1 190 ? -17.420 3.036 6.002 1.00 96.38 190 THR A O 1
ATOM 1379 N N . SER A 1 191 ? -18.628 4.389 4.668 1.00 96.75 191 SER A N 1
ATOM 1380 C CA . SER A 1 191 ? -17.877 5.627 4.904 1.00 96.75 191 SER A CA 1
ATOM 1381 C C . SER A 1 191 ? -18.834 6.744 5.308 1.00 96.75 191 SER A C 1
ATOM 1383 O O . SER A 1 191 ? -19.905 6.869 4.711 1.00 96.75 191 SER A O 1
ATOM 1385 N N . GLY A 1 192 ? -18.457 7.587 6.267 1.00 97.12 192 GLY A N 1
ATOM 1386 C CA . GLY A 1 192 ? -19.263 8.758 6.625 1.00 97.12 192 GLY A CA 1
ATOM 1387 C C . GLY A 1 192 ? -19.211 9.890 5.595 1.00 97.12 192 GLY A C 1
ATOM 1388 O O . GLY A 1 192 ? -20.156 10.676 5.514 1.00 97.12 192 GLY A O 1
ATOM 1389 N N . ARG A 1 193 ? -18.137 9.966 4.800 1.00 97.12 193 ARG A N 1
ATOM 1390 C CA . ARG A 1 193 ? -17.946 10.980 3.758 1.00 97.12 193 ARG A CA 1
ATOM 1391 C C . ARG A 1 193 ? -17.704 10.348 2.391 1.00 97.12 193 ARG A C 1
ATOM 1393 O O . ARG A 1 193 ? -18.658 10.236 1.627 1.00 97.12 193 ARG A O 1
ATOM 1400 N N . ASP A 1 194 ? -16.479 9.916 2.096 1.00 97.25 194 ASP A N 1
ATOM 1401 C CA . ASP A 1 194 ? -16.110 9.425 0.766 1.00 97.25 194 ASP A CA 1
ATOM 1402 C C . ASP A 1 194 ? -15.615 7.971 0.804 1.00 97.25 194 ASP A C 1
ATOM 1404 O O . ASP A 1 194 ? -14.872 7.563 1.697 1.00 97.25 194 ASP A O 1
ATOM 1408 N N . THR A 1 195 ? -15.990 7.185 -0.209 1.00 97.38 195 THR A N 1
ATOM 1409 C CA . THR A 1 195 ? -15.403 5.863 -0.480 1.00 97.38 195 THR A CA 1
ATOM 1410 C C . THR A 1 195 ? -14.665 5.902 -1.815 1.00 97.38 195 THR A C 1
ATOM 1412 O O . THR A 1 195 ? -15.256 6.217 -2.847 1.00 97.38 195 THR A O 1
ATOM 1415 N N . ALA A 1 196 ? -13.380 5.544 -1.812 1.00 97.06 196 ALA A N 1
ATOM 1416 C CA . ALA A 1 196 ? -12.537 5.484 -3.001 1.00 97.06 196 ALA A CA 1
ATOM 1417 C C . ALA A 1 196 ? -11.893 4.100 -3.157 1.00 97.06 196 ALA A C 1
ATOM 1419 O O . ALA A 1 196 ? -11.151 3.648 -2.287 1.00 97.06 196 ALA A O 1
ATOM 1420 N N . ILE A 1 197 ? -12.136 3.445 -4.295 1.00 95.94 197 ILE A N 1
ATOM 1421 C CA . ILE A 1 197 ? -11.602 2.114 -4.609 1.00 95.94 197 ILE A CA 1
ATOM 1422 C C . ILE A 1 197 ? -10.848 2.183 -5.943 1.00 95.94 197 ILE A C 1
ATOM 1424 O O . ILE A 1 197 ? -11.419 2.595 -6.950 1.00 95.94 197 ILE A O 1
ATOM 1428 N N . SER A 1 198 ? -9.562 1.815 -5.964 1.00 94.69 198 SER A N 1
ATOM 1429 C CA . SER A 1 198 ? -8.716 1.893 -7.169 1.00 94.69 198 SER A CA 1
ATOM 1430 C C . SER A 1 198 ? -7.653 0.794 -7.216 1.00 94.69 198 SER A C 1
ATOM 1432 O O . SER A 1 198 ? -6.769 0.756 -6.370 1.00 94.69 198 SER A O 1
ATOM 1434 N N . GLY A 1 199 ? -7.687 -0.094 -8.212 1.00 90.12 199 GLY A N 1
ATOM 1435 C CA . GLY A 1 199 ? -6.742 -1.220 -8.276 1.00 90.12 199 GLY A CA 1
ATOM 1436 C C . GLY A 1 199 ? -6.961 -2.221 -7.134 1.00 90.12 199 GLY A C 1
ATOM 1437 O O . GLY A 1 199 ? -6.027 -2.604 -6.428 1.00 90.12 199 GLY A O 1
ATOM 1438 N N . ALA A 1 200 ? -8.222 -2.583 -6.905 1.00 94.00 200 ALA A N 1
ATOM 1439 C CA . ALA A 1 200 ? -8.614 -3.551 -5.894 1.00 94.00 200 ALA A CA 1
ATOM 1440 C C . ALA A 1 200 ? -9.600 -4.568 -6.474 1.00 94.00 200 ALA A C 1
ATOM 1442 O O . ALA A 1 200 ? -10.441 -4.219 -7.304 1.00 94.00 200 ALA A O 1
ATOM 1443 N N . GLN A 1 201 ? -9.509 -5.802 -5.994 1.00 95.19 201 GLN A N 1
ATOM 1444 C CA . GLN A 1 201 ? -10.453 -6.875 -6.266 1.00 95.19 201 GLN A CA 1
ATOM 1445 C C . GLN A 1 201 ? -11.249 -7.145 -4.989 1.00 95.19 201 GLN A C 1
ATOM 1447 O O . GLN A 1 201 ? -10.668 -7.417 -3.939 1.00 95.19 201 GLN A O 1
ATOM 1452 N N . LEU A 1 202 ? -12.570 -7.019 -5.085 1.00 94.50 202 LEU A N 1
ATOM 1453 C CA . LEU A 1 202 ? -13.513 -7.202 -3.985 1.00 94.50 202 LEU A CA 1
ATOM 1454 C C . LEU A 1 202 ? -14.470 -8.320 -4.396 1.00 94.50 202 LEU A C 1
ATOM 1456 O O . LEU A 1 202 ? -15.050 -8.244 -5.485 1.00 94.50 202 LEU A O 1
ATOM 1460 N N . SER A 1 203 ? -14.587 -9.379 -3.599 1.00 90.75 203 SER A N 1
ATOM 1461 C CA . SER A 1 203 ? -15.379 -10.569 -3.942 1.00 90.75 203 SER A CA 1
ATOM 1462 C C . SER A 1 203 ? -16.039 -11.205 -2.733 1.00 90.75 203 SER A C 1
ATO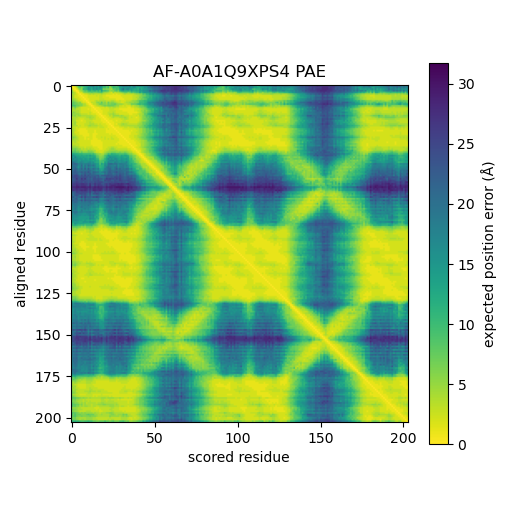M 1464 O O . SER A 1 203 ? -15.473 -11.097 -1.622 1.00 90.75 203 SER A O 1
#

Secondary structure (DSSP, 8-state):
-EESS-EEEE-SS-EEEES-EEEESSEEEEEESSEEEEPEEEEEEEEEEEEEEEEEEEEE-TTSEEEEEEEEEEEEEEEEEEEEEE--EEEESSEEEEEESS-EEEES-EEEESSEEEEEESS-EEEEPEEEEEEEEEEEEEEEEEEEEEEETTEEEEEEEEEEEEEEEEEEEEEEE-EEEEESSEEEEEESS-EEEESEEE-

pLDDT: mean 86.95, std 10.64, range [56.22, 98.62]

Foldseek 3Di:
DEEAAEAAAADAAEAEAELAEYYHAAEYAHEHQEYAFEWDKDKDKDKDKDKDKDWDWDWDQVQFTKIKTKIKIKIKMKIKMWIDTRAYEAEHQAEYHHHHLAEYEHELHEYEHVAEYEAHHNAEYEFEWHKIKIKMKMKMKMKMKIWIWGQHPVGIDIDIDIDIDIDIDIDIDTDTRAYEHYHNHYYHHDHNHYYYYYRYHHD

Mean predicted aligned error: 10.46 Å